Protein AF-A0A1H1P7T2-F1 (afdb_monomer)

Nearest PDB structures (foldseek):
  1s7i-assembly1_A-2  TM=7.988E-01  e=2.625E-06  Pseudomonas aeruginosa
  3j92-assembly1_I  TM=4.026E-01  e=1.783E-01  Oryctolagus cuniculus
  8a3d-assembly1_p  TM=3.909E-01  e=2.401E-01  Homo sapiens
  8g6j-assembly1_LI  TM=3.979E-01  e=1.893E-01  Homo sapiens
  5obm-assembly2_m0  TM=4.095E-01  e=2.871E-01  Saccharomyces cerevisiae S288C

Solvent-accessible surface area (backbone atoms only — not comparable to full-atom values): 13590 Å² total; per-residue (Å²): 114,41,42,27,43,31,32,32,51,53,81,72,52,95,71,58,77,88,49,46,66,59,33,52,52,37,34,48,52,48,51,49,52,31,48,76,72,69,26,56,74,48,72,51,70,56,68,79,89,56,80,49,67,38,72,46,97,88,64,53,75,40,85,39,69,64,96,81,64,86,76,48,72,32,31,42,35,34,36,47,32,81,40,70,68,55,42,48,50,53,32,50,51,47,20,63,23,57,70,32,74,54,50,70,40,77,47,76,76,67,83,78,66,45,50,50,30,44,32,32,30,50,56,85,52,58,68,76,91,50,80,69,51,51,55,53,37,48,52,41,36,51,49,47,51,49,53,31,48,76,69,68,26,55,74,51,71,50,74,54,89,79,79,40,101,56,98,61,77,39,92,85,41,59,28,70,49,98,88,66,53,76,44,84,37,73,61,98,82,64,92,69,60,65,29,28,40,37,34,33,41,23,79,41,72,67,57,43,48,54,55,39,50,52,44,21,65,28,51,40,24,74,62,49,78,42,74,62,82,89,62,91,84,81,116

Foldseek 3Di:
DFKKKKFFFDPQDDDPPVCVVQLVVLLVVLQVVLVVVVFFDDKDFDDPVDWDWDQDPVRDIHTHDDPPDPTHIGMITMTHDPDDVVQVVSSVSNCVSNVGHIDMDTDDDDLPWFFKKKKFDFPPQFDDDDPVVVVQLVVLLVVLQVVLVVVVFFDDWDFDDQDDPDPDGPQPAWDADPVGDIDGHHDPPDPTHIRIITMTGHSDVVRVVVSSVSNCVSRVGHIDMDTDDDDPPPD

Organism: NCBI:txid117157

pLDDT: mean 81.13, std 12.01, range [39.44, 95.75]

Radius of gyration: 27.87 Å; Cα contacts (8 Å, |Δi|>4): 339; chains: 1; bounding box: 62×41×78 Å

InterPro domains:
  IPR011008 Dimeric alp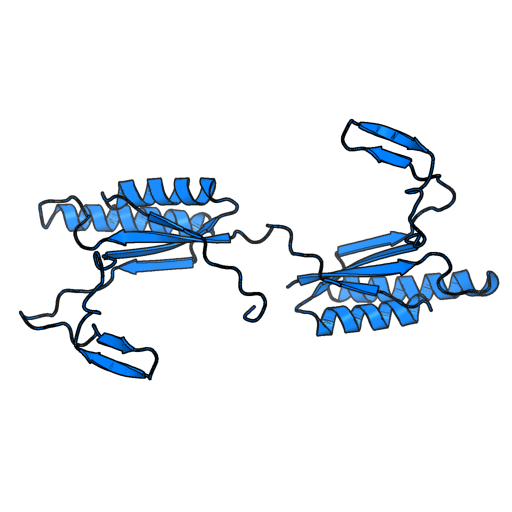ha-beta barrel [SSF54909] (4-107)
  IPR011008 Dimeric alpha-beta barrel [SSF54909] (118-229)

Secondary structure (DSSP, 8-state):
-EEEEEEEETTSS---GGGHHHHHHHHHHHHHHHHHTT-EEEEEE--TTSPPEEE-TT--EEESS-TT----EEEEEEEEESSHHHHHHHHHHHHHHTTS--EEEEPPPPS-SPEEEEEEEETT-----SHHHHHHHHHHHHHHHHHHHHTT-EEEEEEPP---SSSS--TT-EEE-TT--EEESS-TT-SS-EEEEEEEEESSHHHHHHHHHHHHHHHTS--EEEEPPP-TT--

Mean predicted aligned error: 15.37 Å

Structure (mmCIF, N/CA/C/O backbone):
data_AF-A0A1H1P7T2-F1
#
_entry.id   AF-A0A1H1P7T2-F1
#
loop_
_atom_site.group_PDB
_atom_site.id
_atom_site.type_symbol
_atom_site.label_atom_id
_atom_site.label_alt_id
_atom_site.label_comp_id
_atom_site.label_asym_id
_atom_site.label_entity_id
_atom_site.label_seq_id
_atom_site.pdbx_PDB_ins_code
_atom_site.Cartn_x
_atom_site.Cartn_y
_atom_site.Cartn_z
_atom_site.occupancy
_atom_site.B_iso_or_equiv
_atom_site.auth_seq_id
_atom_site.auth_comp_id
_atom_site.auth_asym_id
_atom_site.auth_atom_id
_atom_site.pdbx_PDB_model_num
ATOM 1 N N . MET A 1 1 ? 0.773 -8.164 -4.930 1.00 69.19 1 MET A N 1
ATOM 2 C CA . MET A 1 1 ? 1.363 -7.996 -6.284 1.00 69.19 1 MET A CA 1
ATOM 3 C C . MET A 1 1 ? 2.382 -6.866 -6.236 1.00 69.19 1 MET A C 1
ATOM 5 O O . MET A 1 1 ? 2.069 -5.799 -5.721 1.00 69.19 1 MET A O 1
ATOM 9 N N . ALA A 1 2 ? 3.589 -7.081 -6.748 1.00 76.62 2 ALA A N 1
ATOM 10 C CA . ALA A 1 2 ? 4.683 -6.115 -6.742 1.00 76.62 2 ALA A CA 1
ATOM 11 C C . ALA A 1 2 ? 5.179 -5.840 -8.168 1.00 76.62 2 ALA A C 1
ATOM 13 O O . ALA A 1 2 ? 5.195 -6.733 -9.018 1.00 76.62 2 ALA A O 1
ATOM 14 N N . ARG A 1 3 ? 5.599 -4.595 -8.420 1.00 83.50 3 ARG A N 1
ATOM 15 C CA . ARG A 1 3 ? 6.162 -4.185 -9.710 1.00 83.50 3 ARG A CA 1
ATOM 16 C C . ARG A 1 3 ? 7.672 -4.385 -9.713 1.00 83.50 3 ARG A C 1
ATOM 18 O O . ARG A 1 3 ? 8.362 -3.973 -8.781 1.00 83.50 3 ARG A O 1
ATOM 25 N N . TYR A 1 4 ? 8.192 -4.971 -10.781 1.00 86.38 4 TYR A N 1
ATOM 26 C CA . TYR A 1 4 ? 9.622 -5.179 -10.983 1.00 86.38 4 TYR A CA 1
ATOM 27 C C . TYR A 1 4 ? 10.080 -4.458 -12.243 1.00 86.38 4 TYR A C 1
ATOM 29 O O . TYR A 1 4 ? 9.489 -4.631 -13.304 1.00 86.38 4 TYR A O 1
ATOM 37 N N . LEU A 1 5 ? 11.145 -3.668 -12.110 1.00 91.12 5 LEU A N 1
ATOM 38 C CA . LEU A 1 5 ? 11.911 -3.115 -13.217 1.00 91.12 5 LEU A CA 1
ATOM 39 C C . LEU A 1 5 ? 12.958 -4.142 -13.643 1.00 91.12 5 LEU A C 1
ATOM 41 O O . LEU A 1 5 ? 13.814 -4.539 -12.850 1.00 91.12 5 LEU A O 1
ATOM 45 N N . ILE A 1 6 ? 12.888 -4.544 -14.901 1.00 92.81 6 ILE A N 1
ATOM 46 C CA . ILE A 1 6 ? 13.811 -5.450 -15.569 1.00 92.81 6 ILE A CA 1
ATOM 47 C C . ILE A 1 6 ? 14.515 -4.614 -16.634 1.00 92.81 6 ILE A C 1
ATOM 49 O O . ILE A 1 6 ? 13.868 -4.096 -17.539 1.00 92.81 6 ILE A O 1
ATOM 53 N N . SER A 1 7 ? 15.817 -4.403 -16.490 1.00 91.25 7 SER A N 1
ATOM 54 C CA . SER A 1 7 ? 16.571 -3.468 -17.333 1.00 91.25 7 SER A CA 1
ATOM 55 C C . SER A 1 7 ? 17.909 -4.047 -17.761 1.00 91.25 7 SER A C 1
ATOM 57 O O . SER A 1 7 ? 18.539 -4.749 -16.968 1.00 91.25 7 SER A O 1
ATOM 59 N N . TYR A 1 8 ? 18.402 -3.655 -18.931 1.00 87.69 8 TYR A N 1
ATOM 60 C CA . TYR A 1 8 ? 19.761 -3.960 -19.380 1.00 87.69 8 TYR A CA 1
ATOM 61 C C . TYR A 1 8 ? 20.553 -2.684 -19.676 1.00 87.69 8 TYR A C 1
ATOM 63 O O . TYR A 1 8 ? 19.991 -1.617 -19.943 1.00 87.69 8 TYR A O 1
ATOM 71 N N . GLU A 1 9 ? 21.875 -2.800 -19.604 1.00 84.62 9 GLU A N 1
ATOM 72 C CA . GLU A 1 9 ? 22.791 -1.736 -20.006 1.00 84.62 9 GLU A CA 1
ATOM 73 C C . GLU A 1 9 ? 23.023 -1.774 -21.516 1.00 84.62 9 GLU A C 1
ATOM 75 O O . GLU A 1 9 ? 23.168 -2.842 -22.113 1.00 84.62 9 GLU A O 1
ATOM 80 N N . SER A 1 10 ? 23.077 -0.598 -22.130 1.00 77.88 10 SER A N 1
ATOM 81 C CA . SER A 1 10 ? 23.481 -0.441 -23.523 1.00 77.88 10 SER A CA 1
ATOM 82 C C . SER A 1 10 ? 24.899 -0.990 -23.708 1.00 77.88 10 SER A C 1
ATOM 84 O O . SER A 1 10 ? 25.791 -0.687 -22.915 1.00 77.88 10 SER A O 1
ATOM 86 N N . GLY A 1 11 ? 25.100 -1.840 -24.717 1.00 76.06 11 GLY A N 1
ATOM 87 C CA . GLY A 1 11 ? 26.385 -2.509 -24.957 1.00 76.06 11 GLY A CA 1
ATOM 88 C C . GLY A 1 11 ? 26.727 -3.641 -23.978 1.00 76.06 11 GLY A C 1
ATOM 89 O O . GLY A 1 11 ? 27.859 -4.113 -23.971 1.00 76.06 11 GLY A O 1
ATOM 90 N N . ALA A 1 12 ? 25.779 -4.115 -23.158 1.00 73.75 12 ALA A N 1
ATOM 91 C CA . ALA A 1 12 ? 26.010 -5.261 -22.269 1.00 73.75 12 ALA A CA 1
ATOM 92 C C . ALA A 1 12 ? 26.284 -6.580 -23.017 1.00 73.75 12 ALA A C 1
ATOM 94 O O . ALA A 1 12 ? 26.745 -7.553 -22.415 1.00 73.75 12 ALA A O 1
ATOM 95 N N . THR A 1 13 ? 25.957 -6.662 -24.307 1.00 76.06 13 THR A N 1
ATOM 96 C CA . THR A 1 13 ? 26.231 -7.819 -25.164 1.00 76.06 13 THR A CA 1
ATOM 97 C C . THR A 1 13 ? 26.432 -7.353 -26.604 1.00 76.06 13 THR A C 1
ATOM 99 O O . THR A 1 13 ? 25.653 -6.543 -27.100 1.00 76.06 13 THR A O 1
ATOM 102 N N . ASP A 1 14 ? 27.457 -7.884 -27.273 1.00 82.00 14 ASP A N 1
ATOM 103 C CA . ASP A 1 14 ? 27.714 -7.643 -28.695 1.00 82.00 14 ASP A CA 1
ATOM 104 C C . ASP A 1 14 ? 26.870 -8.609 -29.537 1.00 82.00 14 ASP A C 1
ATOM 106 O O . ASP A 1 14 ? 27.228 -9.775 -29.719 1.00 82.00 14 ASP A O 1
ATOM 110 N N . ILE A 1 15 ? 25.720 -8.135 -30.019 1.00 83.81 15 ILE A N 1
ATOM 111 C CA . ILE A 1 15 ? 24.839 -8.892 -30.918 1.00 83.81 15 ILE A CA 1
ATOM 112 C C . ILE A 1 15 ? 25.166 -8.495 -32.367 1.00 83.81 15 ILE A C 1
ATOM 114 O O . ILE A 1 15 ? 25.120 -7.303 -32.678 1.00 83.81 15 ILE A O 1
ATOM 118 N N . PRO A 1 16 ? 25.488 -9.450 -33.262 1.00 89.81 16 PRO A N 1
ATOM 119 C CA . PRO A 1 16 ? 25.677 -9.162 -34.682 1.00 89.81 16 PRO A CA 1
ATOM 120 C C . PRO A 1 16 ? 24.443 -8.490 -35.296 1.00 89.81 16 PRO A C 1
ATOM 122 O O . PRO A 1 16 ? 23.315 -8.883 -35.011 1.00 89.81 16 PRO A O 1
ATOM 125 N N . GLU A 1 17 ? 24.641 -7.511 -36.183 1.00 85.38 17 GLU A N 1
ATOM 126 C CA . GLU A 1 17 ? 23.533 -6.764 -36.806 1.00 85.38 17 GLU A CA 1
ATOM 127 C C . GLU A 1 17 ? 22.554 -7.684 -37.560 1.00 85.38 17 GLU A C 1
ATOM 129 O O . GLU A 1 17 ? 21.342 -7.484 -37.523 1.00 85.38 17 GLU A O 1
ATOM 134 N N . GLU A 1 18 ? 23.077 -8.748 -38.175 1.00 92.00 18 GLU A N 1
ATOM 135 C CA . GLU A 1 18 ? 22.295 -9.781 -38.864 1.00 92.00 18 GLU A CA 1
ATOM 136 C C . GLU A 1 18 ? 21.360 -10.577 -37.938 1.00 92.00 18 GLU A C 1
ATOM 138 O O . GLU A 1 18 ? 20.318 -11.048 -38.391 1.00 92.00 18 GLU A O 1
ATOM 143 N N . ASP A 1 19 ? 21.688 -10.673 -36.645 1.00 89.62 19 ASP A N 1
ATOM 144 C CA . ASP A 1 19 ? 20.894 -11.380 -35.635 1.00 89.62 19 ASP A CA 1
ATOM 145 C C . ASP A 1 19 ? 19.819 -10.486 -34.991 1.00 89.62 19 ASP A C 1
ATOM 147 O O . ASP A 1 19 ? 18.889 -11.000 -34.358 1.00 89.62 19 ASP A O 1
ATOM 151 N N . LEU A 1 20 ? 19.912 -9.156 -35.134 1.00 85.38 20 LEU A N 1
ATOM 152 C CA . LEU A 1 20 ? 18.989 -8.208 -34.494 1.00 85.38 20 LEU A CA 1
ATOM 153 C C . LEU A 1 20 ? 17.510 -8.457 -34.843 1.00 85.38 20 LEU A C 1
ATOM 155 O O . LEU A 1 20 ? 16.691 -8.408 -33.921 1.00 85.38 20 LEU A O 1
ATOM 159 N N . PRO A 1 21 ? 17.119 -8.775 -36.098 1.00 90.81 21 PRO A N 1
ATOM 160 C CA . PRO A 1 21 ? 15.722 -9.073 -36.418 1.00 90.81 21 PRO A CA 1
ATOM 161 C C . PRO A 1 21 ? 15.171 -10.287 -35.657 1.00 90.81 21 PRO A C 1
ATOM 163 O O . PRO A 1 21 ? 14.027 -10.268 -35.194 1.00 90.81 21 PRO A O 1
ATOM 166 N N . ASP A 1 22 ? 15.985 -11.330 -35.489 1.00 91.81 22 ASP A N 1
ATOM 167 C CA . ASP A 1 22 ? 15.587 -12.542 -34.771 1.00 91.81 22 ASP A CA 1
ATOM 168 C C . ASP A 1 22 ? 15.510 -12.303 -33.260 1.00 91.81 22 ASP A C 1
ATOM 170 O O . ASP A 1 22 ? 14.588 -12.792 -32.602 1.00 91.81 22 ASP A O 1
ATOM 174 N N . VAL A 1 23 ? 16.434 -11.510 -32.709 1.00 88.56 23 VAL A N 1
ATOM 175 C CA . VAL A 1 23 ? 16.392 -11.075 -31.304 1.00 88.56 23 VAL A CA 1
ATOM 176 C C . VAL A 1 23 ? 15.155 -10.222 -31.037 1.00 88.56 23 VAL A C 1
ATOM 178 O O . VAL A 1 23 ? 14.435 -10.486 -30.076 1.00 88.56 23 VAL A O 1
ATOM 181 N N . ALA A 1 24 ? 14.844 -9.262 -31.910 1.00 86.38 24 ALA A N 1
ATOM 182 C CA . ALA A 1 24 ? 13.652 -8.426 -31.786 1.00 86.38 24 ALA A CA 1
ATOM 183 C C . ALA A 1 24 ? 12.366 -9.268 -31.804 1.00 86.38 24 ALA A C 1
ATOM 185 O O . ALA A 1 24 ? 11.474 -9.078 -30.975 1.00 86.38 24 ALA A O 1
ATOM 186 N N . LYS A 1 25 ? 12.288 -10.258 -32.701 1.00 91.38 25 LYS A N 1
ATOM 187 C CA . LYS A 1 25 ? 11.154 -11.188 -32.769 1.00 91.38 25 LYS A CA 1
ATOM 188 C C . LYS A 1 25 ? 11.023 -12.040 -31.502 1.00 91.38 25 LYS A C 1
ATOM 190 O O . LYS A 1 25 ? 9.909 -12.242 -31.021 1.00 91.38 25 LYS A O 1
ATOM 195 N N . ALA A 1 26 ? 12.134 -12.538 -30.960 1.00 90.38 26 ALA A N 1
ATOM 196 C CA . ALA A 1 26 ? 12.137 -13.318 -29.724 1.00 90.38 26 ALA A CA 1
ATOM 197 C C . ALA A 1 26 ? 11.744 -12.467 -28.504 1.00 90.38 26 ALA A C 1
ATOM 199 O O . ALA A 1 26 ? 10.940 -12.904 -27.681 1.00 90.38 26 ALA A O 1
ATOM 200 N N . ALA A 1 27 ? 12.253 -11.237 -28.409 1.00 88.31 27 ALA A N 1
ATOM 201 C CA . ALA A 1 27 ? 11.884 -10.291 -27.361 1.00 88.31 27 ALA A CA 1
ATOM 202 C C . ALA A 1 27 ? 10.389 -9.928 -27.416 1.00 88.31 27 ALA A C 1
ATOM 204 O O . ALA A 1 27 ? 9.728 -9.887 -26.376 1.00 88.31 27 ALA A O 1
ATOM 205 N N . GLU A 1 28 ? 9.830 -9.729 -28.615 1.00 90.19 28 GLU A N 1
ATOM 206 C CA . GLU A 1 28 ? 8.395 -9.478 -28.784 1.00 90.19 28 GLU A CA 1
ATOM 207 C C . GLU A 1 28 ? 7.542 -10.688 -28.395 1.00 90.19 28 GLU A C 1
ATOM 209 O O . GLU A 1 28 ? 6.507 -10.519 -27.756 1.00 90.19 28 GLU A O 1
ATOM 214 N N . ALA A 1 29 ? 7.983 -11.912 -28.698 1.00 93.00 29 ALA A N 1
ATOM 215 C CA . ALA A 1 29 ? 7.275 -13.115 -28.265 1.00 93.00 29 ALA A CA 1
ATOM 216 C C . ALA A 1 29 ? 7.165 -13.184 -26.730 1.00 93.00 29 ALA A C 1
ATOM 218 O O . ALA A 1 29 ? 6.070 -13.365 -26.201 1.00 93.00 29 ALA A O 1
ATOM 219 N N . VAL A 1 30 ? 8.264 -12.930 -26.008 1.00 92.75 30 VAL A N 1
ATOM 220 C CA . VAL A 1 30 ? 8.256 -12.886 -24.532 1.00 92.75 30 VAL A CA 1
ATOM 221 C C . VAL A 1 30 ? 7.377 -11.743 -24.010 1.00 92.75 30 VAL A C 1
ATOM 223 O O . VAL A 1 30 ? 6.690 -11.888 -22.997 1.00 92.75 30 VAL A O 1
ATOM 226 N N . ARG A 1 31 ? 7.358 -10.598 -24.702 1.00 87.94 31 ARG A N 1
ATOM 227 C CA . ARG A 1 31 ? 6.474 -9.477 -24.363 1.00 87.94 31 ARG A CA 1
ATOM 228 C C . ARG A 1 31 ? 5.004 -9.856 -24.525 1.00 87.94 31 ARG A C 1
ATOM 230 O O . ARG A 1 31 ? 4.198 -9.510 -23.661 1.00 87.94 31 ARG A O 1
ATOM 237 N N . GLN A 1 32 ? 4.659 -10.567 -25.594 1.00 92.38 32 GLN A N 1
ATOM 238 C CA . GLN A 1 32 ? 3.303 -11.051 -25.818 1.00 92.38 32 GLN A CA 1
ATOM 239 C C . GLN A 1 32 ? 2.904 -12.081 -24.757 1.00 92.38 32 GLN A C 1
ATOM 241 O O . GLN A 1 32 ? 1.832 -11.946 -24.179 1.00 92.38 32 GLN A O 1
ATOM 246 N N . GLU A 1 33 ? 3.792 -13.010 -24.389 1.00 95.38 33 GLU A N 1
ATOM 247 C CA . GLU A 1 33 ? 3.557 -13.929 -23.265 1.00 95.38 33 GLU A CA 1
ATOM 248 C C . GLU A 1 33 ? 3.267 -13.178 -21.957 1.00 95.38 33 GLU A C 1
ATOM 250 O O . GLU A 1 33 ? 2.366 -13.554 -21.209 1.00 95.38 33 GLU A O 1
ATOM 255 N N . ALA A 1 34 ? 4.002 -12.095 -21.676 1.00 90.19 34 ALA A N 1
ATOM 256 C CA . ALA A 1 34 ? 3.771 -11.267 -20.492 1.00 90.19 34 ALA A CA 1
ATOM 257 C C . ALA A 1 34 ? 2.407 -10.556 -20.527 1.00 90.19 34 ALA A C 1
ATOM 259 O O . ALA A 1 34 ? 1.768 -10.391 -19.484 1.00 90.19 34 ALA A O 1
ATOM 260 N N . ARG A 1 35 ? 1.946 -10.133 -21.712 1.00 90.06 35 ARG A N 1
ATOM 261 C CA . ARG A 1 35 ? 0.605 -9.552 -21.901 1.00 90.06 35 ARG A CA 1
ATOM 262 C C . ARG A 1 35 ? -0.481 -10.600 -21.708 1.00 90.06 35 ARG A C 1
ATOM 264 O O . ARG A 1 35 ? -1.430 -10.344 -20.975 1.00 90.06 35 ARG A O 1
ATOM 271 N N . ASP A 1 36 ? -0.313 -11.770 -22.311 1.00 95.25 36 ASP A N 1
ATOM 272 C CA . ASP A 1 36 ? -1.270 -12.874 -22.231 1.00 95.25 36 ASP A CA 1
ATOM 273 C C . ASP A 1 36 ? -1.394 -13.404 -20.794 1.00 95.25 36 ASP A C 1
ATOM 275 O O . ASP A 1 36 ? -2.485 -13.747 -20.343 1.00 95.25 36 ASP A O 1
ATOM 279 N N . ALA A 1 37 ? -0.292 -13.397 -20.039 1.00 91.56 37 ALA A N 1
ATOM 280 C CA . ALA A 1 37 ? -0.270 -13.716 -18.613 1.00 91.56 37 ALA A CA 1
ATOM 281 C C . ALA A 1 37 ? -0.827 -12.593 -17.712 1.00 91.56 37 ALA A C 1
ATOM 283 O O . ALA A 1 37 ? -0.934 -12.786 -16.501 1.00 91.56 37 ALA A O 1
ATOM 284 N N . GLY A 1 38 ? -1.154 -11.420 -18.266 1.00 92.19 38 GLY A N 1
ATOM 285 C CA . GLY A 1 38 ? -1.685 -10.276 -17.521 1.00 92.19 38 GLY A CA 1
ATOM 286 C C . GLY A 1 38 ? -0.671 -9.568 -16.617 1.00 92.19 38 GLY A C 1
ATOM 287 O O . GLY A 1 38 ? -1.071 -8.790 -15.757 1.00 92.19 38 GLY A O 1
ATOM 288 N N . VAL A 1 39 ? 0.631 -9.822 -16.790 1.00 92.19 39 VAL A N 1
ATOM 289 C CA . VAL A 1 39 ? 1.693 -9.259 -15.933 1.00 92.19 39 VAL A CA 1
ATOM 290 C C . VAL A 1 39 ? 2.398 -8.056 -16.561 1.00 92.19 39 VAL A C 1
ATOM 292 O O . VAL A 1 39 ? 3.164 -7.369 -15.889 1.00 92.19 39 VAL A O 1
ATOM 295 N N . PHE A 1 40 ? 2.197 -7.807 -17.857 1.00 89.88 40 PHE A N 1
ATOM 296 C CA . PHE A 1 40 ? 2.856 -6.722 -18.581 1.00 89.88 40 PHE A CA 1
ATOM 297 C C . PHE A 1 40 ? 2.327 -5.344 -18.159 1.00 89.88 40 PHE A C 1
ATOM 299 O O . PHE A 1 40 ? 1.137 -5.068 -18.297 1.00 89.88 40 PHE A O 1
ATOM 306 N N . VAL A 1 41 ? 3.227 -4.448 -17.739 1.00 84.62 41 VAL A N 1
ATOM 307 C CA . VAL A 1 41 ? 2.900 -3.040 -17.449 1.00 84.62 41 VAL A CA 1
ATOM 308 C C . VAL A 1 41 ? 3.426 -2.127 -18.554 1.00 84.62 41 VAL A C 1
ATOM 310 O O . VAL A 1 41 ? 2.673 -1.357 -19.146 1.00 84.62 41 VAL A O 1
ATOM 313 N N . PHE A 1 42 ? 4.728 -2.200 -18.834 1.00 87.31 42 PHE A N 1
ATOM 314 C CA . PHE A 1 42 ? 5.402 -1.315 -19.784 1.00 87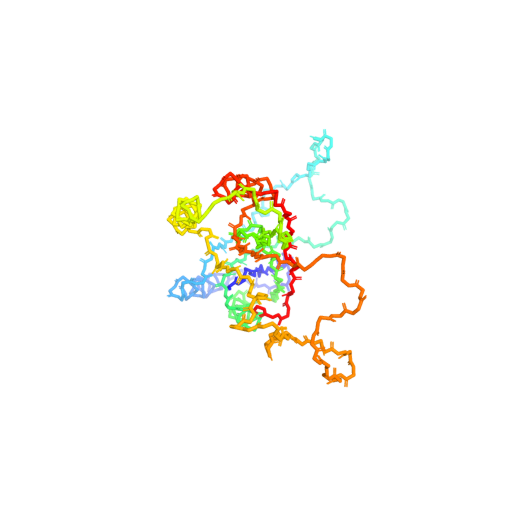.31 42 PHE A CA 1
ATOM 315 C C . PHE A 1 42 ? 6.680 -1.962 -20.320 1.00 87.31 42 PHE A C 1
ATOM 317 O O . PHE A 1 42 ? 7.338 -2.708 -19.604 1.00 87.31 42 PHE A O 1
ATOM 324 N N . ALA A 1 43 ? 7.071 -1.635 -21.550 1.00 85.88 43 ALA A N 1
ATOM 325 C CA . ALA A 1 43 ? 8.415 -1.893 -22.054 1.00 85.88 43 ALA A CA 1
ATOM 326 C C . ALA A 1 43 ? 8.805 -0.824 -23.074 1.00 85.88 43 ALA A C 1
ATOM 328 O O . ALA A 1 43 ? 7.957 -0.372 -23.845 1.00 85.88 43 ALA A O 1
ATOM 329 N N . GLY A 1 44 ? 10.081 -0.452 -23.083 1.00 83.50 44 GLY A N 1
ATOM 330 C CA . GLY A 1 44 ? 10.627 0.522 -24.018 1.00 83.50 44 GLY A CA 1
ATOM 331 C C . GLY A 1 44 ? 12.147 0.458 -24.088 1.00 83.50 44 GLY A C 1
ATOM 332 O O . GLY A 1 44 ? 12.821 0.232 -23.080 1.00 83.50 44 GLY A O 1
ATOM 333 N N . GLU A 1 45 ? 12.663 0.663 -25.292 1.00 82.06 45 GLU A N 1
ATOM 334 C CA . GLU A 1 45 ? 14.085 0.853 -25.572 1.00 82.06 45 GLU A CA 1
ATOM 335 C C . GLU A 1 45 ? 14.401 2.349 -25.536 1.00 82.06 45 GLU A C 1
ATOM 337 O O . GLU A 1 45 ? 13.537 3.181 -25.833 1.00 82.06 45 GLU A O 1
ATOM 342 N N . LEU A 1 46 ? 15.618 2.697 -25.122 1.00 80.88 46 LEU A N 1
ATOM 343 C CA . LEU A 1 46 ? 16.067 4.082 -25.145 1.00 80.88 46 LEU A CA 1
ATOM 344 C C . LEU A 1 46 ? 16.673 4.380 -26.515 1.00 80.88 46 LEU A C 1
ATOM 346 O O . LEU A 1 46 ? 17.590 3.695 -26.962 1.00 80.88 46 LEU A O 1
ATOM 350 N N . ASP A 1 47 ? 16.169 5.428 -27.162 1.00 80.88 47 ASP A N 1
ATOM 351 C CA . ASP A 1 47 ? 16.729 5.928 -28.412 1.00 80.88 47 ASP A CA 1
ATOM 352 C C . ASP A 1 47 ? 18.060 6.639 -28.127 1.00 80.88 47 ASP A C 1
ATOM 354 O O . ASP A 1 47 ? 18.096 7.753 -27.599 1.00 80.88 47 ASP A O 1
ATOM 358 N N . HIS A 1 48 ? 19.161 5.959 -28.444 1.00 77.25 48 HIS A N 1
ATOM 359 C CA . HIS A 1 48 ? 20.510 6.476 -28.247 1.00 77.25 48 HIS A CA 1
ATOM 360 C C . HIS A 1 48 ? 20.954 7.467 -29.335 1.00 77.25 48 HIS A C 1
ATOM 362 O O . HIS A 1 48 ? 21.982 8.124 -29.149 1.00 77.25 48 HIS A O 1
ATOM 368 N N . ASP A 1 49 ? 20.186 7.633 -30.419 1.00 81.25 49 ASP A N 1
ATOM 369 C CA . ASP A 1 49 ? 20.434 8.674 -31.423 1.00 81.25 49 ASP A CA 1
ATOM 370 C C . ASP A 1 49 ? 19.973 10.053 -30.919 1.00 81.25 49 ASP A C 1
ATOM 372 O O . ASP A 1 49 ? 20.460 11.099 -31.368 1.00 81.25 49 ASP A O 1
ATOM 376 N N . VAL A 1 50 ? 19.079 10.075 -29.924 1.00 78.19 50 VAL A N 1
ATOM 377 C CA . VAL A 1 50 ? 18.652 11.290 -29.229 1.00 78.19 50 VAL A CA 1
ATOM 378 C C . VAL A 1 50 ? 19.569 11.559 -28.037 1.00 78.19 50 VAL A C 1
ATOM 380 O O . VAL A 1 50 ? 19.625 10.804 -27.067 1.00 78.19 50 VAL A O 1
ATOM 383 N N . LYS A 1 51 ? 20.284 12.691 -28.073 1.00 77.25 51 LYS A N 1
ATOM 384 C CA . LYS A 1 51 ? 21.156 13.099 -26.962 1.00 77.25 51 LYS A CA 1
ATOM 385 C C . LYS A 1 51 ? 20.337 13.311 -25.677 1.00 77.25 51 LYS A C 1
ATOM 387 O O . LYS A 1 51 ? 19.386 14.094 -25.706 1.00 77.25 51 LYS A O 1
ATOM 392 N N . PRO A 1 52 ? 20.718 12.689 -24.544 1.00 78.81 52 PRO A N 1
ATOM 393 C CA . PRO A 1 52 ? 20.062 12.947 -23.270 1.00 78.81 52 PRO A CA 1
ATOM 394 C C . PRO A 1 52 ? 20.394 14.355 -22.767 1.00 78.81 52 PRO A C 1
ATOM 396 O O . PRO A 1 52 ? 21.438 14.918 -23.102 1.00 78.81 52 PRO A O 1
ATOM 399 N N . VAL A 1 53 ? 19.520 14.889 -21.917 1.00 82.69 53 VAL A N 1
ATOM 400 C CA . VAL A 1 53 ? 19.752 16.121 -21.158 1.00 82.69 53 VAL A CA 1
ATOM 401 C C . VAL A 1 53 ? 19.628 15.833 -19.667 1.00 82.69 53 VAL A C 1
ATOM 403 O O . VAL A 1 53 ? 18.812 15.010 -19.246 1.00 82.69 53 VAL A O 1
ATOM 406 N N . VAL A 1 54 ? 20.415 16.531 -18.856 1.00 80.44 54 VAL A N 1
ATOM 407 C CA . VAL A 1 54 ? 20.309 16.523 -17.395 1.00 80.44 54 VAL A CA 1
ATOM 408 C C . VAL A 1 54 ? 19.631 17.810 -16.953 1.00 80.44 54 VAL A C 1
ATOM 410 O O . VAL A 1 54 ? 20.082 18.898 -17.299 1.00 80.44 54 VAL A O 1
ATOM 413 N N . VAL A 1 55 ? 18.565 17.687 -16.164 1.00 78.81 55 VAL A N 1
ATOM 414 C CA . VAL A 1 55 ? 17.889 18.822 -15.525 1.00 78.81 55 VAL A CA 1
ATOM 415 C C . VAL A 1 55 ? 18.268 18.838 -14.045 1.00 78.81 55 VAL A C 1
ATOM 417 O O . VAL A 1 55 ? 17.984 17.883 -13.321 1.00 78.81 55 VAL A O 1
ATOM 420 N N . ALA A 1 56 ? 18.943 19.895 -13.601 1.00 81.38 56 ALA A N 1
ATOM 421 C CA . ALA A 1 56 ? 19.357 20.084 -12.214 1.00 81.38 56 ALA A CA 1
ATOM 422 C C . ALA A 1 56 ? 18.197 20.570 -11.321 1.00 81.38 56 ALA A C 1
ATOM 424 O O . ALA A 1 56 ? 17.135 20.961 -11.805 1.00 81.38 56 ALA A O 1
ATOM 425 N N . ILE A 1 57 ? 18.397 20.555 -9.995 1.00 79.00 57 ILE A N 1
ATOM 426 C CA . ILE A 1 57 ? 17.365 20.920 -8.999 1.00 79.00 57 ILE A CA 1
ATOM 427 C C . ILE A 1 57 ? 16.908 22.381 -9.143 1.00 79.00 57 ILE A C 1
ATOM 429 O O . ILE A 1 57 ? 15.758 22.706 -8.860 1.00 79.00 57 ILE A O 1
ATOM 433 N N . ASP A 1 58 ? 17.795 23.260 -9.595 1.00 85.31 58 ASP A N 1
ATOM 434 C CA . ASP A 1 58 ? 17.505 24.668 -9.880 1.00 85.31 58 ASP A CA 1
ATOM 435 C C . ASP A 1 58 ? 16.874 24.892 -11.268 1.00 85.31 58 ASP A C 1
ATOM 437 O O . ASP A 1 58 ? 16.598 26.029 -11.649 1.00 85.31 58 ASP A O 1
ATOM 441 N N . GLY A 1 59 ? 16.625 23.815 -12.018 1.00 85.88 59 GLY A N 1
ATOM 442 C CA . GLY A 1 59 ? 16.051 23.846 -13.358 1.00 85.88 59 GLY A CA 1
ATOM 443 C C . GLY A 1 59 ? 17.068 24.060 -14.480 1.00 85.88 59 GLY A C 1
ATOM 444 O O . GLY A 1 59 ? 16.659 24.158 -15.637 1.00 85.88 59 GLY A O 1
ATOM 445 N N . MET A 1 60 ? 18.374 24.120 -14.191 1.00 87.12 60 MET A N 1
ATOM 446 C CA . MET A 1 60 ? 19.394 24.218 -15.236 1.00 87.12 60 MET A CA 1
ATOM 447 C C . MET A 1 60 ? 19.415 22.948 -16.098 1.00 87.12 60 MET A C 1
ATOM 449 O O . MET A 1 60 ? 19.515 21.838 -15.580 1.00 87.12 60 MET A O 1
ATOM 453 N N . VAL A 1 61 ? 19.360 23.115 -17.421 1.00 87.44 61 VAL A N 1
ATOM 454 C CA . VAL A 1 61 ? 19.443 22.015 -18.393 1.00 87.44 61 VAL A CA 1
ATOM 455 C C . VAL A 1 61 ? 20.860 21.940 -18.951 1.00 87.44 61 VAL A C 1
ATOM 457 O O . VAL A 1 61 ? 21.391 22.939 -19.431 1.00 87.44 61 VAL A O 1
ATOM 460 N N . THR A 1 62 ? 21.470 20.761 -18.884 1.00 82.62 62 THR A N 1
ATOM 461 C CA . THR A 1 62 ? 22.802 20.481 -19.429 1.00 82.62 62 THR A CA 1
ATOM 462 C C . THR A 1 62 ? 22.712 19.378 -20.472 1.00 82.62 62 THR A C 1
ATOM 464 O O . THR A 1 62 ? 22.060 18.362 -20.238 1.00 82.62 62 THR A O 1
ATOM 467 N N . ASP A 1 63 ? 23.372 19.569 -21.612 1.00 81.00 63 ASP A N 1
ATOM 468 C CA . ASP A 1 63 ? 23.458 18.546 -22.652 1.00 81.00 63 ASP A CA 1
ATOM 469 C C . ASP A 1 63 ? 24.354 17.382 -22.216 1.00 81.00 63 ASP A C 1
ATOM 471 O O . ASP A 1 63 ? 25.441 17.580 -21.669 1.00 81.00 63 ASP A O 1
ATOM 475 N N . GLY A 1 64 ? 23.932 16.167 -22.555 1.00 66.88 64 GLY A N 1
ATOM 476 C CA . GLY A 1 64 ? 24.667 14.940 -22.278 1.00 66.88 64 GLY A CA 1
ATOM 477 C C . GLY A 1 64 ? 24.214 14.238 -20.994 1.00 66.88 64 GLY A C 1
ATOM 478 O O . GLY A 1 64 ? 23.426 14.780 -20.221 1.00 66.88 64 GLY A O 1
ATOM 479 N N . PRO A 1 65 ? 24.667 12.990 -20.780 1.00 68.56 65 PRO A N 1
ATOM 480 C CA . PRO A 1 65 ? 24.353 12.230 -19.576 1.00 68.56 65 PRO A CA 1
ATOM 481 C C . PRO A 1 65 ? 25.036 12.844 -18.349 1.00 68.56 65 PRO A C 1
ATOM 483 O O . PRO A 1 65 ? 25.888 13.728 -18.458 1.00 68.56 65 PRO A O 1
ATOM 486 N N . TYR A 1 66 ? 24.696 12.340 -17.162 1.00 62.69 66 TYR A N 1
ATOM 487 C CA . TYR A 1 66 ? 25.381 12.749 -15.939 1.00 62.69 66 TYR A CA 1
ATOM 488 C C . TYR A 1 66 ? 26.899 12.502 -16.090 1.00 62.69 66 TYR A C 1
ATOM 490 O O . TYR A 1 66 ? 27.277 11.391 -16.470 1.00 62.69 66 TYR A O 1
ATOM 498 N N . PRO A 1 67 ? 27.783 13.476 -15.788 1.00 59.84 67 PRO A N 1
ATOM 499 C CA . PRO A 1 67 ? 29.219 13.384 -16.097 1.00 59.84 67 PRO A CA 1
ATOM 500 C C . PRO A 1 67 ? 29.940 12.160 -15.508 1.00 59.84 67 PRO A C 1
ATOM 502 O O . PRO A 1 67 ? 31.009 11.777 -15.976 1.00 59.84 67 PRO A O 1
ATOM 505 N N . GLU A 1 68 ? 29.361 11.550 -14.475 1.00 58.50 68 GLU A N 1
ATOM 506 C CA . GLU A 1 68 ? 29.937 10.441 -13.711 1.00 58.50 68 GLU A CA 1
ATOM 507 C C . GLU A 1 68 ? 29.282 9.078 -14.013 1.00 58.50 68 GLU A C 1
ATOM 509 O O . GLU A 1 68 ? 29.735 8.054 -13.495 1.00 58.50 68 GLU A O 1
ATOM 514 N N . SER A 1 69 ? 28.223 9.015 -14.835 1.00 58.22 69 SER A N 1
ATOM 515 C CA . SER A 1 69 ? 27.517 7.751 -15.081 1.00 58.22 69 SER A CA 1
ATOM 516 C C . SER A 1 69 ? 28.243 6.895 -16.119 1.00 58.22 69 SER A C 1
ATOM 518 O O . SER A 1 69 ? 28.294 7.243 -17.297 1.00 58.22 69 SER A O 1
ATOM 520 N N . LYS A 1 70 ? 28.766 5.743 -15.683 1.00 58.81 70 LYS A N 1
ATOM 521 C CA . LYS A 1 70 ? 29.314 4.700 -16.568 1.00 58.81 70 LYS A CA 1
ATOM 522 C C . LYS A 1 70 ? 28.247 3.772 -17.163 1.00 58.81 70 LYS A C 1
ATOM 524 O O . LYS A 1 70 ? 28.529 3.117 -18.156 1.00 58.81 70 LYS A O 1
ATOM 529 N N . GLU A 1 71 ? 27.057 3.703 -16.565 1.00 58.16 71 GLU A N 1
ATOM 530 C CA . GLU A 1 71 ? 25.967 2.821 -17.006 1.00 58.16 71 GLU A CA 1
ATOM 531 C C . GLU A 1 71 ? 24.944 3.622 -17.830 1.00 58.16 71 GLU A C 1
ATOM 533 O O . GLU A 1 71 ? 24.256 4.491 -17.290 1.00 58.16 71 GLU A O 1
ATOM 538 N N . LEU A 1 72 ? 24.827 3.328 -19.129 1.00 71.44 72 LEU A N 1
ATOM 539 C CA . LEU A 1 72 ? 23.723 3.802 -19.969 1.00 71.44 72 LEU A CA 1
ATOM 540 C C . LEU A 1 72 ? 22.648 2.714 -20.008 1.00 71.44 72 LEU A C 1
ATOM 542 O O . LEU A 1 72 ? 22.935 1.579 -20.377 1.00 71.44 72 LEU A O 1
ATOM 546 N N . LEU A 1 73 ? 21.412 3.038 -19.632 1.00 80.31 73 LEU A N 1
ATOM 547 C CA . LEU A 1 73 ? 20.284 2.116 -19.790 1.00 80.31 73 LEU A CA 1
ATOM 548 C C . LEU A 1 73 ? 19.986 1.935 -21.282 1.00 80.31 73 LEU A C 1
ATOM 550 O O . LEU A 1 73 ? 19.785 2.928 -21.973 1.00 80.31 73 LEU A O 1
ATOM 554 N N . GLY A 1 74 ? 19.953 0.689 -21.759 1.00 82.19 74 GLY A N 1
ATOM 555 C CA . GLY A 1 74 ? 19.581 0.369 -23.143 1.00 82.19 74 GLY A CA 1
ATOM 556 C C . GLY A 1 74 ? 18.078 0.151 -23.310 1.00 82.19 74 GLY A C 1
ATOM 557 O O . GLY A 1 74 ? 17.485 0.533 -24.313 1.00 82.19 74 GLY A O 1
ATOM 558 N N . GLY A 1 75 ? 17.434 -0.407 -22.286 1.00 84.88 75 GLY A N 1
ATOM 559 C CA . GLY A 1 75 ? 15.998 -0.634 -22.296 1.00 84.88 75 GLY A CA 1
ATOM 560 C C . GLY A 1 75 ? 15.467 -1.102 -20.953 1.00 84.88 75 GLY A C 1
ATOM 561 O O . GLY A 1 75 ? 16.213 -1.530 -20.063 1.00 84.88 75 GLY A O 1
ATOM 562 N N . VAL A 1 76 ? 14.151 -0.989 -20.806 1.00 91.25 76 VAL A N 1
ATOM 563 C CA . VAL A 1 76 ? 13.424 -1.338 -19.588 1.00 91.25 76 VAL A CA 1
ATOM 564 C C . VAL A 1 76 ? 12.151 -2.106 -19.915 1.00 91.25 76 VAL A C 1
ATOM 566 O O . VAL A 1 76 ? 11.466 -1.837 -20.898 1.00 91.25 76 VAL A O 1
ATOM 569 N N . THR A 1 77 ? 11.805 -3.048 -19.049 1.00 88.81 77 THR A N 1
ATOM 570 C CA . THR A 1 77 ? 10.504 -3.711 -18.984 1.00 88.81 77 THR A CA 1
ATOM 571 C C . THR A 1 77 ? 10.019 -3.672 -17.541 1.00 88.81 77 THR A C 1
ATOM 573 O O . THR A 1 77 ? 10.791 -3.890 -16.610 1.00 88.81 77 THR A O 1
ATOM 576 N N . ILE A 1 78 ? 8.740 -3.377 -17.342 1.00 90.88 78 ILE A N 1
ATOM 577 C CA . ILE A 1 78 ? 8.074 -3.387 -16.045 1.00 90.88 78 ILE A CA 1
ATOM 578 C C . ILE A 1 78 ? 6.991 -4.459 -16.082 1.00 90.88 78 ILE A C 1
ATOM 580 O O . ILE A 1 78 ? 6.127 -4.453 -16.964 1.00 90.88 78 ILE A O 1
ATOM 584 N N . VAL A 1 79 ? 7.040 -5.358 -15.100 1.00 88.69 79 VAL A N 1
ATOM 585 C CA . VAL A 1 79 ? 6.028 -6.397 -14.880 1.00 88.69 79 VAL A CA 1
ATOM 586 C C . VAL A 1 79 ? 5.439 -6.284 -13.479 1.00 88.69 79 VAL A C 1
ATOM 588 O O . VAL A 1 79 ? 6.127 -5.851 -12.553 1.00 88.69 79 VAL A O 1
ATOM 591 N N . GLU A 1 80 ? 4.183 -6.685 -13.313 1.00 88.50 80 GLU A N 1
ATOM 592 C CA . GLU A 1 80 ? 3.503 -6.781 -12.023 1.00 88.50 80 GLU A CA 1
ATOM 593 C C . GLU A 1 80 ? 3.193 -8.248 -11.708 1.00 88.50 80 GLU A C 1
ATOM 595 O O . GLU A 1 80 ? 2.489 -8.924 -12.452 1.00 88.50 80 GLU A O 1
ATOM 600 N N . VAL A 1 81 ? 3.774 -8.765 -10.624 1.00 86.44 81 VAL A N 1
ATOM 601 C CA . VAL A 1 81 ? 3.796 -10.203 -10.313 1.00 86.44 81 VAL A CA 1
ATOM 602 C C . VAL A 1 81 ? 3.658 -10.454 -8.806 1.00 86.44 81 VAL A C 1
ATOM 604 O O . VAL A 1 81 ? 3.868 -9.531 -8.017 1.00 86.44 81 VAL A O 1
ATOM 607 N N . PRO A 1 82 ? 3.326 -11.678 -8.351 1.00 81.50 82 PRO A N 1
ATOM 608 C CA . PRO A 1 82 ? 3.053 -11.940 -6.934 1.00 81.50 82 PRO A CA 1
ATOM 609 C C . PRO A 1 82 ? 4.230 -11.690 -5.983 1.00 81.50 82 PRO A C 1
ATOM 611 O O . PRO A 1 82 ? 3.997 -11.431 -4.810 1.00 81.50 82 PRO A O 1
ATOM 614 N N . GLY A 1 83 ? 5.476 -11.710 -6.467 1.00 79.44 83 GLY A N 1
ATOM 615 C CA . GLY A 1 83 ? 6.650 -11.467 -5.630 1.00 79.44 83 GLY A CA 1
ATOM 616 C C . GLY A 1 83 ? 7.977 -11.647 -6.363 1.00 79.44 83 GLY A C 1
ATOM 617 O O . GLY A 1 83 ? 8.030 -11.750 -7.592 1.00 79.44 83 GLY A O 1
ATOM 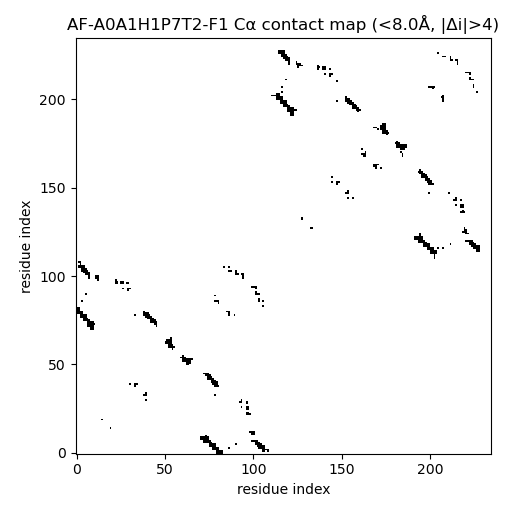618 N N . ARG A 1 84 ? 9.070 -11.697 -5.592 1.00 83.38 84 ARG A N 1
ATOM 619 C CA . ARG A 1 84 ? 10.445 -11.652 -6.120 1.00 83.38 84 ARG A CA 1
ATOM 620 C C . ARG A 1 84 ? 10.780 -12.818 -7.036 1.00 83.38 84 ARG A C 1
ATOM 622 O O . ARG A 1 84 ? 11.435 -12.598 -8.048 1.00 83.38 84 ARG A O 1
ATOM 629 N N . GLU A 1 85 ? 10.362 -14.029 -6.687 1.00 87.62 85 GLU A N 1
ATOM 630 C CA . GLU A 1 85 ? 10.659 -15.224 -7.485 1.00 87.62 85 GLU A CA 1
ATOM 631 C C . GLU A 1 85 ? 10.042 -15.127 -8.881 1.00 87.62 85 GLU A C 1
ATOM 633 O O . GLU A 1 85 ? 10.751 -15.288 -9.870 1.00 87.62 85 GLU A O 1
ATOM 638 N N . ALA A 1 86 ? 8.772 -14.722 -8.964 1.00 86.56 86 ALA A N 1
ATOM 639 C CA . ALA A 1 86 ? 8.102 -14.473 -10.237 1.00 86.56 86 ALA A CA 1
ATOM 640 C C . ALA A 1 86 ? 8.766 -13.326 -11.026 1.00 86.56 86 ALA A C 1
ATOM 642 O O . ALA A 1 86 ? 8.906 -13.408 -12.244 1.00 86.56 86 ALA A O 1
ATOM 643 N N . GLY A 1 87 ? 9.235 -12.270 -10.351 1.00 88.69 87 GLY A N 1
ATOM 644 C CA . GLY A 1 87 ? 9.974 -11.181 -11.004 1.00 88.69 87 GLY A CA 1
ATOM 645 C C . GLY A 1 87 ? 11.302 -11.648 -11.610 1.00 88.69 87 GLY A C 1
ATOM 646 O O . GLY A 1 87 ? 11.662 -11.241 -12.715 1.00 88.69 87 GLY A O 1
ATOM 647 N N . VAL A 1 88 ? 12.018 -12.536 -10.914 1.00 92.56 88 VAL A N 1
ATOM 648 C CA . VAL A 1 88 ? 13.249 -13.168 -11.416 1.00 92.56 88 VAL A CA 1
ATOM 649 C C . VAL A 1 88 ? 12.948 -14.109 -12.581 1.00 92.56 88 VAL A C 1
ATOM 651 O O . VAL A 1 88 ? 13.693 -14.106 -13.557 1.00 92.56 88 VAL A O 1
ATOM 654 N N . GLU A 1 89 ? 11.855 -14.868 -12.516 1.00 95.44 89 GLU A N 1
ATOM 655 C CA . GLU A 1 89 ? 11.428 -15.758 -13.597 1.00 95.44 89 GLU A CA 1
ATOM 656 C C . GLU A 1 89 ? 11.187 -14.986 -14.901 1.00 95.44 89 GLU A C 1
ATOM 658 O O . GLU A 1 89 ? 11.776 -15.314 -15.935 1.00 95.44 89 GLU A O 1
ATOM 663 N N . TRP A 1 90 ? 10.397 -13.910 -14.851 1.00 95.75 90 TRP A N 1
ATOM 664 C CA . TRP A 1 90 ? 10.179 -13.042 -16.012 1.00 95.75 90 TRP A CA 1
ATOM 665 C C . TRP A 1 90 ? 11.466 -12.364 -16.481 1.00 95.75 90 TRP A C 1
ATOM 667 O O . TRP A 1 90 ? 11.707 -12.283 -17.685 1.00 95.75 90 TRP A O 1
ATOM 677 N N . GLY A 1 91 ? 12.335 -11.956 -15.552 1.00 93.31 91 GLY A N 1
ATOM 678 C CA . GLY A 1 91 ? 13.673 -11.462 -15.879 1.00 93.31 91 GLY A CA 1
ATOM 679 C C . GLY A 1 91 ? 14.501 -12.472 -16.673 1.00 93.31 91 GLY A C 1
ATOM 680 O O . GLY A 1 91 ? 15.156 -12.093 -17.640 1.00 93.31 91 GLY A O 1
ATOM 681 N N . GLY A 1 92 ? 14.425 -13.758 -16.323 1.00 94.75 92 GLY A N 1
ATOM 682 C CA . GLY A 1 92 ? 15.085 -14.845 -17.047 1.00 94.75 92 GLY A CA 1
ATOM 683 C C . GLY A 1 92 ? 14.529 -15.055 -18.457 1.00 94.75 92 GLY A C 1
ATOM 684 O O . GLY A 1 92 ? 15.304 -15.197 -19.402 1.00 94.75 92 GLY A O 1
ATOM 685 N N . ARG A 1 93 ? 13.201 -15.015 -18.625 1.00 95.25 93 ARG A N 1
ATOM 686 C CA . ARG A 1 93 ? 12.560 -15.124 -19.950 1.00 95.25 93 ARG A CA 1
ATOM 687 C C . ARG A 1 93 ? 12.966 -13.967 -20.865 1.00 95.25 93 ARG A C 1
ATOM 689 O O . ARG A 1 93 ? 13.355 -14.191 -22.008 1.00 95.25 93 ARG A O 1
ATOM 696 N N . ILE A 1 94 ? 12.940 -12.741 -20.340 1.00 92.31 94 ILE A N 1
ATOM 697 C CA . ILE A 1 94 ? 13.343 -11.534 -21.076 1.00 92.31 94 ILE A CA 1
ATOM 698 C C . ILE A 1 94 ? 14.840 -11.579 -21.404 1.00 92.31 94 ILE A C 1
ATOM 700 O O . ILE A 1 94 ? 15.221 -11.272 -22.530 1.00 92.31 94 ILE A O 1
ATOM 704 N N . ALA A 1 95 ? 15.689 -12.029 -20.473 1.00 93.19 95 ALA A N 1
ATOM 705 C CA . ALA A 1 95 ? 17.118 -12.213 -20.728 1.00 93.19 95 ALA A CA 1
ATOM 706 C C . ALA A 1 95 ? 17.378 -13.186 -21.886 1.00 93.19 95 ALA A C 1
ATOM 708 O O . ALA A 1 95 ? 18.218 -12.912 -22.742 1.00 93.19 95 ALA A O 1
ATOM 709 N N . ALA A 1 96 ? 16.638 -14.298 -21.934 1.00 91.94 96 ALA A N 1
ATOM 710 C CA . ALA A 1 96 ? 16.743 -15.276 -23.010 1.00 91.94 96 ALA A CA 1
ATOM 711 C C . ALA A 1 96 ? 16.282 -14.706 -24.363 1.00 91.94 96 ALA A C 1
ATOM 713 O O . ALA A 1 96 ? 16.981 -14.874 -25.360 1.00 91.94 96 ALA A O 1
ATOM 714 N N . GLY A 1 97 ? 15.147 -13.997 -24.394 1.00 89.88 97 GLY A N 1
ATOM 715 C CA . GLY A 1 97 ? 14.621 -13.376 -25.614 1.00 89.88 97 GLY A CA 1
ATOM 716 C C . GLY A 1 97 ? 15.534 -12.279 -26.171 1.00 89.88 97 GLY A C 1
ATOM 717 O O . GLY A 1 97 ? 15.869 -12.297 -27.352 1.00 89.88 97 GLY A O 1
ATOM 718 N N . CYS A 1 98 ? 16.009 -11.375 -25.311 1.00 87.50 98 CYS A N 1
ATOM 719 C CA . CYS A 1 98 ? 16.885 -10.262 -25.695 1.00 87.50 98 CYS A CA 1
ATOM 720 C C . CYS A 1 98 ? 18.365 -10.658 -25.845 1.00 87.50 98 CYS A C 1
ATOM 722 O O . CYS A 1 98 ? 19.196 -9.803 -26.149 1.00 87.50 98 CYS A O 1
ATOM 724 N N . ARG A 1 99 ? 18.722 -11.918 -25.551 1.00 90.56 99 ARG A N 1
ATOM 725 C CA . ARG A 1 99 ? 20.105 -12.439 -25.511 1.00 90.56 99 ARG A CA 1
ATOM 726 C C . ARG A 1 99 ? 21.083 -11.577 -24.695 1.00 90.56 99 ARG A C 1
ATOM 728 O O . ARG A 1 99 ? 22.282 -11.613 -24.933 1.00 90.56 99 ARG A O 1
ATOM 735 N N . THR A 1 100 ? 20.570 -10.820 -23.728 1.00 86.94 100 THR A N 1
ATOM 736 C CA . THR A 1 100 ? 21.320 -9.821 -22.956 1.00 86.94 100 THR A CA 1
ATOM 737 C C . THR A 1 100 ? 21.031 -10.007 -21.465 1.00 86.94 100 THR A C 1
ATOM 739 O O . THR A 1 100 ? 19.858 -10.176 -21.105 1.00 86.94 100 THR A O 1
ATOM 742 N N . PRO A 1 101 ? 22.039 -9.951 -20.570 1.00 88.75 101 PRO A N 1
ATOM 743 C CA . PRO A 1 101 ? 21.822 -10.003 -19.127 1.00 88.75 101 PRO A CA 1
ATOM 744 C C . PRO A 1 101 ? 20.871 -8.906 -18.633 1.00 88.75 101 PRO A C 1
ATOM 746 O O . PRO A 1 101 ? 21.009 -7.739 -18.996 1.00 88.75 101 PRO A O 1
ATOM 749 N N . GLN A 1 102 ? 19.932 -9.272 -17.758 1.00 89.94 102 GLN A N 1
ATOM 750 C CA . GLN A 1 102 ? 18.938 -8.349 -17.205 1.00 89.94 102 GLN A CA 1
ATOM 751 C C . GLN A 1 102 ? 19.178 -8.120 -15.711 1.00 89.94 102 GLN A C 1
ATOM 753 O O . GLN A 1 102 ? 19.340 -9.065 -14.936 1.00 89.94 102 GLN A O 1
ATOM 758 N N . LYS A 1 103 ? 19.144 -6.859 -15.277 1.00 90.44 103 LYS A N 1
ATOM 759 C CA . LYS A 1 103 ? 19.054 -6.479 -13.864 1.00 90.44 103 LYS A CA 1
ATOM 760 C C . LYS A 1 103 ? 17.580 -6.455 -13.465 1.00 90.44 103 LYS A C 1
ATOM 762 O O . LYS A 1 103 ? 16.812 -5.663 -14.001 1.00 90.44 103 LYS A O 1
ATOM 767 N N . VAL A 1 104 ? 17.201 -7.282 -12.493 1.00 90.12 104 VAL A N 1
ATOM 768 C CA . VAL A 1 104 ? 15.847 -7.302 -11.916 1.00 90.12 104 VAL A CA 1
ATOM 769 C C . VAL A 1 104 ? 15.855 -6.539 -10.596 1.00 90.12 104 VAL A C 1
ATOM 771 O O . VAL A 1 104 ? 16.581 -6.895 -9.666 1.00 90.12 104 VAL A O 1
ATOM 774 N N . ARG A 1 105 ? 15.047 -5.484 -10.497 1.00 87.56 105 ARG A N 1
ATOM 775 C CA . ARG A 1 105 ? 14.901 -4.664 -9.290 1.00 87.56 105 ARG A CA 1
ATOM 776 C C . ARG A 1 105 ? 13.431 -4.543 -8.928 1.00 87.56 105 ARG A C 1
ATOM 778 O O . ARG A 1 105 ? 12.613 -4.194 -9.772 1.00 87.56 105 ARG A O 1
ATOM 785 N N . ALA A 1 106 ? 13.097 -4.792 -7.664 1.00 79.69 106 ALA A N 1
ATOM 786 C CA . ALA A 1 106 ? 11.783 -4.423 -7.156 1.00 79.69 106 ALA A CA 1
ATOM 787 C C . ALA A 1 106 ? 11.655 -2.899 -7.238 1.00 79.69 106 ALA A C 1
ATOM 789 O O . ALA A 1 106 ? 12.493 -2.173 -6.692 1.00 79.69 106 ALA A O 1
ATOM 790 N N . LEU A 1 107 ? 10.623 -2.416 -7.922 1.00 70.44 107 LEU A N 1
ATOM 791 C CA . LEU A 1 107 ? 10.212 -1.038 -7.742 1.00 70.44 107 LEU A CA 1
ATOM 792 C C . LEU A 1 107 ? 9.571 -0.978 -6.365 1.00 70.44 107 LEU A C 1
ATOM 794 O O . LEU A 1 107 ? 8.680 -1.772 -6.056 1.00 70.44 107 LEU A O 1
ATOM 798 N N . LYS A 1 108 ? 10.027 -0.045 -5.523 1.00 55.28 108 LYS A N 1
ATOM 799 C CA . LYS A 1 108 ? 9.225 0.316 -4.356 1.00 55.28 108 LYS A CA 1
ATOM 800 C C . LYS A 1 108 ? 7.839 0.635 -4.896 1.00 55.28 108 LYS A C 1
ATOM 802 O O . LYS A 1 108 ? 7.737 1.446 -5.822 1.00 55.28 108 LYS A O 1
ATOM 807 N N . ARG A 1 109 ? 6.809 -0.033 -4.369 1.00 52.44 109 ARG A N 1
ATOM 808 C CA . ARG A 1 109 ? 5.431 0.375 -4.631 1.00 52.44 109 ARG A CA 1
ATOM 809 C C . ARG A 1 109 ? 5.401 1.892 -4.415 1.00 52.44 109 ARG A C 1
ATOM 811 O O . ARG A 1 109 ? 5.797 2.380 -3.355 1.00 52.44 109 ARG A O 1
ATOM 818 N N . GLY A 1 110 ? 5.011 2.640 -5.448 1.00 46.47 110 GLY A N 1
ATOM 819 C CA . GLY A 1 110 ? 4.413 3.944 -5.193 1.00 46.47 110 GLY A CA 1
ATOM 820 C C . GLY A 1 110 ? 3.254 3.720 -4.222 1.00 46.47 110 GLY A C 1
ATOM 821 O O . GLY A 1 110 ? 2.743 2.603 -4.150 1.00 46.47 110 GLY A O 1
ATOM 822 N N . ARG A 1 111 ? 2.886 4.739 -3.450 1.00 48.59 111 ARG A N 1
ATOM 823 C CA . ARG A 1 111 ? 1.767 4.758 -2.489 1.00 48.59 111 ARG A CA 1
ATOM 824 C C . ARG A 1 111 ? 0.391 4.502 -3.158 1.00 48.59 111 ARG A C 1
ATOM 826 O O . ARG A 1 111 ? -0.507 5.322 -3.033 1.00 48.59 111 ARG A O 1
ATOM 833 N N . ASP A 1 112 ? 0.250 3.421 -3.919 1.00 49.34 112 ASP A N 1
ATOM 834 C CA . ASP A 1 112 ? -0.903 3.093 -4.765 1.00 49.34 112 ASP A CA 1
ATOM 835 C C . ASP A 1 112 ? -1.842 2.083 -4.084 1.00 49.34 112 ASP A C 1
ATOM 837 O O . ASP A 1 112 ? -2.984 1.940 -4.512 1.00 49.34 112 ASP A O 1
ATOM 841 N N . GLU A 1 113 ? -1.411 1.417 -3.004 1.00 56.84 113 GLU A N 1
ATOM 842 C CA . GLU A 1 113 ? -2.353 0.861 -2.031 1.00 56.84 113 GLU A CA 1
ATOM 843 C C . GLU A 1 113 ? -2.464 1.830 -0.850 1.00 56.84 113 GLU A C 1
ATOM 845 O O . GLU A 1 113 ? -1.436 2.249 -0.311 1.00 56.84 113 GLU A O 1
ATOM 850 N N . PRO A 1 114 ? -3.690 2.238 -0.480 1.00 68.12 114 PRO A N 1
ATOM 851 C CA . PRO A 1 114 ? -3.878 3.175 0.609 1.00 68.12 114 PRO A CA 1
ATOM 852 C C . PRO A 1 114 ? -3.358 2.574 1.923 1.00 68.12 114 PRO A C 1
ATOM 854 O O . PRO A 1 114 ? -3.697 1.439 2.270 1.00 68.12 114 PRO A O 1
ATOM 857 N N . GLU A 1 115 ? -2.531 3.344 2.634 1.00 82.06 115 GLU A N 1
ATOM 858 C CA . GLU A 1 115 ? -1.950 2.976 3.928 1.00 82.06 115 GLU A CA 1
ATOM 859 C C . GLU A 1 115 ? -3.063 2.608 4.916 1.00 82.06 115 GLU A C 1
ATOM 861 O O . GLU A 1 115 ? -4.154 3.188 4.893 1.00 82.06 115 GLU A O 1
ATOM 866 N N . GLN A 1 116 ? -2.797 1.654 5.807 1.00 86.50 116 GLN A N 1
ATOM 867 C CA . GLN A 1 116 ? -3.749 1.299 6.855 1.00 86.50 116 GLN A CA 1
ATOM 868 C C . GLN A 1 116 ? -3.573 2.214 8.065 1.00 86.50 116 GLN A C 1
ATOM 870 O O . GLN A 1 116 ? -2.465 2.405 8.573 1.00 86.50 116 GLN A O 1
ATOM 875 N N . TYR A 1 117 ? -4.687 2.734 8.567 1.00 88.62 117 TYR A N 1
ATOM 876 C CA . TYR A 1 117 ? -4.737 3.573 9.756 1.00 88.62 117 TYR A CA 1
ATOM 877 C C . TYR A 1 117 ? -5.656 2.954 10.803 1.00 88.62 117 TYR A C 1
ATOM 879 O O . TYR A 1 117 ? -6.777 2.550 10.500 1.00 88.62 117 TYR A O 1
ATOM 887 N N . LEU A 1 118 ? -5.178 2.915 12.043 1.00 91.38 118 LEU A N 1
ATOM 888 C CA . LEU A 1 118 ? -5.959 2.649 13.241 1.00 91.38 118 LEU A CA 1
ATOM 889 C C . LEU A 1 118 ? -6.568 3.965 13.735 1.00 91.38 118 LEU A C 1
ATOM 891 O O . LEU A 1 118 ? -5.835 4.876 14.121 1.00 91.38 118 LEU A O 1
ATOM 895 N N . ILE A 1 119 ? -7.894 4.038 13.744 1.00 91.94 119 ILE A N 1
ATOM 896 C CA . ILE A 1 119 ? -8.689 5.095 14.370 1.00 91.94 119 ILE A CA 1
ATOM 897 C C . ILE A 1 119 ? -9.250 4.512 15.666 1.00 91.94 119 ILE A C 1
ATOM 899 O O . ILE A 1 119 ? -9.999 3.537 15.621 1.00 91.94 119 ILE A O 1
ATOM 903 N N . SER A 1 120 ? -8.873 5.049 16.820 1.00 89.25 120 SER A N 1
ATOM 904 C CA . SER A 1 120 ? -9.201 4.456 18.123 1.00 89.25 120 SER A CA 1
ATOM 905 C C . SER A 1 120 ? -9.612 5.497 19.153 1.00 89.25 120 SER A C 1
ATOM 907 O O . SER A 1 120 ? -9.141 6.626 19.092 1.00 89.25 120 SER A O 1
ATOM 909 N N . PHE A 1 121 ? -10.403 5.098 20.144 1.00 86.75 121 PHE A N 1
ATOM 910 C CA . PHE A 1 121 ? -10.758 5.932 21.295 1.00 86.75 121 PHE A CA 1
ATOM 911 C C . PHE A 1 121 ? -10.515 5.164 22.597 1.00 86.75 121 PHE A C 1
ATOM 913 O O . PHE A 1 121 ? -10.526 3.926 22.600 1.00 86.75 121 PHE A O 1
ATOM 920 N N . ASP A 1 122 ? -10.299 5.878 23.700 1.00 85.75 122 ASP A N 1
ATOM 921 C CA . ASP A 1 122 ? -10.115 5.248 25.004 1.00 85.75 122 ASP A CA 1
ATOM 922 C C . ASP A 1 122 ? -11.462 4.879 25.641 1.00 85.75 122 ASP A C 1
ATOM 924 O O . ASP A 1 122 ? -12.504 5.491 25.400 1.00 85.75 122 ASP A O 1
ATOM 928 N N . ASN A 1 123 ? -11.449 3.852 26.487 1.00 81.12 123 ASN A N 1
ATOM 929 C CA . ASN A 1 123 ? -12.635 3.419 27.206 1.00 81.12 123 ASN A CA 1
ATOM 930 C C . ASN A 1 123 ? -13.139 4.549 28.125 1.00 81.12 123 ASN A C 1
ATOM 932 O O . ASN A 1 123 ? -12.359 5.159 28.866 1.00 81.12 123 ASN A O 1
ATOM 936 N N . GLY A 1 124 ? -14.444 4.819 28.070 1.00 81.62 124 GLY A N 1
ATOM 937 C CA . GLY A 1 124 ? -15.100 5.897 28.813 1.00 81.62 124 GLY A CA 1
ATOM 938 C C . GLY A 1 124 ? -14.986 7.300 28.204 1.00 81.62 124 GLY A C 1
ATOM 939 O O . GLY A 1 124 ? -15.347 8.257 28.880 1.00 81.62 124 GLY A O 1
ATOM 940 N N . ASP A 1 125 ? -14.484 7.453 26.973 1.00 84.62 125 ASP A N 1
ATOM 941 C CA . ASP A 1 125 ? -14.444 8.760 26.285 1.00 84.62 125 ASP A CA 1
ATOM 942 C C . ASP A 1 125 ? -15.751 9.118 25.554 1.00 84.62 125 ASP A C 1
ATOM 944 O O . ASP A 1 125 ? -15.891 10.244 25.080 1.00 84.62 125 ASP A O 1
ATOM 948 N N . MET A 1 126 ? -16.687 8.172 25.419 1.00 82.81 126 MET A N 1
ATOM 949 C CA . MET A 1 126 ? -17.985 8.410 24.777 1.00 82.81 126 MET A CA 1
ATOM 950 C C . MET A 1 126 ? -18.875 9.323 25.620 1.00 82.81 126 MET A C 1
ATOM 952 O O . MET A 1 126 ? -19.092 9.063 26.802 1.00 82.81 126 MET A O 1
ATOM 956 N N . ASP A 1 127 ? -19.389 10.382 24.991 1.00 82.75 127 ASP A N 1
ATOM 957 C CA . ASP A 1 127 ? -20.229 11.401 25.620 1.00 82.75 127 ASP A CA 1
ATOM 958 C C . ASP A 1 127 ? -21.717 11.167 25.312 1.00 82.75 127 ASP A C 1
ATOM 960 O O . ASP A 1 127 ? -22.264 11.631 24.306 1.00 82.75 127 ASP A O 1
ATOM 964 N N . PHE A 1 128 ? -22.371 10.394 26.179 1.00 76.38 128 PHE A N 1
ATOM 965 C CA . PHE A 1 128 ? -23.827 10.280 26.268 1.00 76.38 128 PHE A CA 1
ATOM 966 C C . PHE A 1 128 ? -24.231 9.891 27.698 1.00 76.38 128 PHE A C 1
ATOM 968 O O . PHE A 1 128 ? -23.449 9.344 28.475 1.00 76.38 128 PHE A O 1
ATOM 975 N N . SER A 1 129 ? -25.472 10.197 28.059 1.00 64.38 129 SER A N 1
ATOM 976 C CA . SER A 1 129 ? -25.975 10.192 29.434 1.00 64.38 129 SER A CA 1
ATOM 977 C C . SER A 1 129 ? -27.056 9.142 29.709 1.00 64.38 129 SER A C 1
ATOM 979 O O . SER A 1 129 ? -27.312 8.826 30.872 1.00 64.38 129 SER A O 1
ATOM 981 N N . THR A 1 130 ? -27.693 8.586 28.672 1.00 68.00 130 THR A N 1
ATOM 982 C CA . THR A 1 130 ? -28.864 7.703 28.819 1.00 68.00 130 THR A CA 1
ATOM 983 C C . THR A 1 130 ? -28.842 6.466 27.914 1.00 68.00 130 THR A C 1
ATOM 985 O O . THR A 1 130 ? -28.199 6.432 26.869 1.00 68.00 130 THR A O 1
ATOM 988 N N . GLY A 1 131 ? -29.610 5.442 28.307 1.00 65.69 131 GLY A N 1
ATOM 989 C CA . GLY A 1 131 ? -29.867 4.228 27.517 1.00 65.69 131 GLY A CA 1
ATOM 990 C C . GLY A 1 131 ? -30.529 4.473 26.155 1.00 65.69 131 GLY A C 1
ATOM 991 O O . GLY A 1 131 ? -30.336 3.687 25.236 1.00 65.69 131 GLY A O 1
ATOM 992 N N . GLU A 1 132 ? -31.298 5.554 26.007 1.00 68.94 132 GLU A N 1
ATOM 993 C CA . GLU A 1 132 ? -31.940 5.907 24.733 1.00 68.94 132 GLU A CA 1
ATOM 994 C C . GLU A 1 132 ? -30.928 6.503 23.741 1.00 68.94 132 GLU A C 1
ATOM 996 O O . GLU A 1 132 ? -30.956 6.166 22.559 1.00 68.94 132 GLU A O 1
ATOM 1001 N N . GLU A 1 133 ? -29.967 7.298 24.226 1.00 77.06 133 GLU A N 1
ATOM 1002 C CA . GLU A 1 133 ? -28.872 7.835 23.405 1.00 77.06 133 GLU A CA 1
ATOM 1003 C C . GLU A 1 133 ? -27.940 6.732 22.883 1.00 77.06 133 GLU A C 1
ATOM 1005 O O . GLU A 1 133 ? -27.375 6.878 21.803 1.00 77.06 133 GLU A O 1
ATOM 1010 N N . TRP A 1 134 ? -27.816 5.604 23.592 1.00 75.00 134 TRP A N 1
ATOM 1011 C CA . TRP A 1 134 ? -27.028 4.452 23.134 1.00 75.00 134 TRP A CA 1
ATOM 1012 C C . TRP A 1 134 ? -27.520 3.873 21.807 1.00 75.00 134 TRP A C 1
ATOM 1014 O O . TRP A 1 134 ? -26.702 3.475 20.976 1.00 75.00 134 TRP A O 1
ATOM 1024 N N . VAL A 1 135 ? -28.839 3.814 21.600 1.00 82.50 135 VAL A N 1
ATOM 1025 C CA . VAL A 1 135 ? -29.415 3.298 20.350 1.00 82.50 135 VAL A CA 1
ATOM 1026 C C . VAL A 1 135 ? -29.071 4.241 19.203 1.00 82.50 135 VAL A C 1
ATOM 1028 O O . VAL A 1 135 ? -28.550 3.795 18.184 1.00 82.50 135 VAL A O 1
ATOM 1031 N N . GLU A 1 136 ? -29.271 5.543 19.407 1.00 84.81 136 GLU A N 1
ATOM 1032 C CA . GLU A 1 136 ? -28.957 6.571 18.413 1.00 84.81 136 GLU A CA 1
ATOM 1033 C C . GLU A 1 136 ? -27.457 6.588 18.069 1.00 84.81 136 GLU A C 1
ATOM 1035 O O . GLU A 1 136 ? -27.094 6.561 16.896 1.00 84.81 136 GLU A O 1
ATOM 1040 N N . VAL A 1 137 ? -26.576 6.564 19.078 1.00 84.62 137 VAL A N 1
ATOM 1041 C CA . VAL A 1 137 ? -25.114 6.514 18.889 1.00 84.62 137 VAL A CA 1
ATOM 1042 C C . VAL A 1 137 ? -24.695 5.236 18.163 1.00 84.62 137 VAL A C 1
ATOM 1044 O O . VAL A 1 137 ? -23.789 5.261 17.324 1.00 84.62 137 VAL A O 1
ATOM 1047 N N . GLY A 1 138 ? -25.357 4.114 18.451 1.00 85.19 138 GLY A N 1
ATOM 1048 C CA . GLY A 1 138 ? -25.179 2.866 17.721 1.00 85.19 138 GLY A 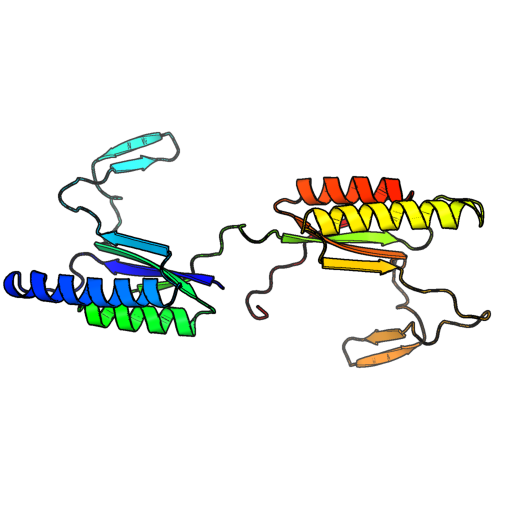CA 1
ATOM 1049 C C . GLY A 1 138 ? -25.539 3.021 16.244 1.00 85.19 138 GLY A C 1
ATOM 1050 O O . GLY A 1 138 ? -24.730 2.695 15.378 1.00 85.19 138 GLY A O 1
ATOM 1051 N N . GLU A 1 139 ? -26.717 3.561 15.939 1.00 87.88 139 GLU A N 1
ATOM 1052 C CA . GLU A 1 139 ? -27.183 3.798 14.568 1.00 87.88 139 GLU A CA 1
ATOM 1053 C C . GLU A 1 139 ? -26.253 4.734 13.783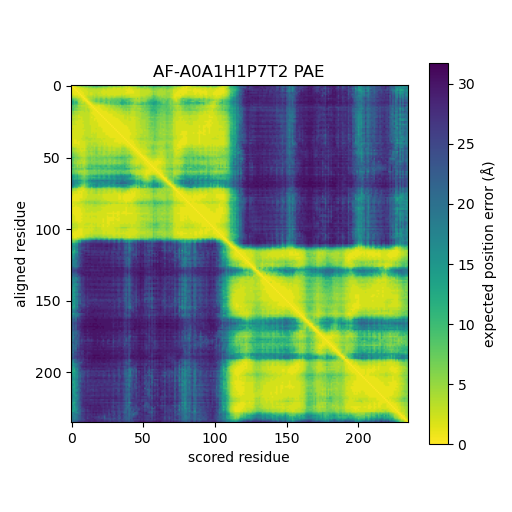 1.00 87.88 139 GLU A C 1
ATOM 1055 O O . GLU A 1 139 ? -25.834 4.391 12.674 1.00 87.88 139 GLU A O 1
ATOM 1060 N N . THR A 1 140 ? -25.852 5.873 14.358 1.00 89.25 140 THR A N 1
ATOM 1061 C CA . THR A 1 140 ? -24.926 6.814 13.704 1.00 89.25 140 THR A CA 1
ATOM 1062 C C . THR A 1 140 ? -23.545 6.202 13.496 1.00 89.25 140 THR A C 1
ATOM 1064 O O . THR A 1 140 ? -22.920 6.417 12.455 1.00 89.25 140 THR A O 1
ATOM 1067 N N . SER A 1 141 ? -23.070 5.395 14.448 1.00 86.31 141 SER A N 1
ATOM 1068 C CA . SER A 1 141 ? -21.808 4.660 14.320 1.00 86.31 141 SER A CA 1
ATOM 1069 C C . SER A 1 141 ? -21.861 3.624 13.199 1.00 86.31 141 SER A C 1
ATOM 1071 O O . SER A 1 141 ? -20.919 3.532 12.411 1.00 86.31 141 SER A O 1
ATOM 1073 N N . HIS A 1 142 ? -22.955 2.865 13.098 1.00 89.75 142 HIS A N 1
ATOM 1074 C CA . HIS A 1 142 ? -23.153 1.904 12.015 1.00 89.75 142 HIS A CA 1
ATOM 1075 C C . HIS A 1 142 ? -23.235 2.600 10.656 1.00 89.75 142 HIS A C 1
ATOM 1077 O O . HIS A 1 142 ? -22.626 2.120 9.705 1.00 89.75 142 HIS A O 1
ATOM 1083 N N . ALA A 1 143 ? -23.899 3.756 10.568 1.00 92.00 143 ALA A N 1
ATOM 1084 C CA . ALA A 1 143 ? -23.941 4.550 9.342 1.00 92.00 143 ALA A CA 1
ATOM 1085 C C . ALA A 1 143 ? -22.540 5.027 8.915 1.00 92.00 143 ALA A C 1
ATOM 1087 O O . ALA A 1 143 ? -22.165 4.874 7.756 1.00 92.00 143 ALA A O 1
ATOM 1088 N N . ALA A 1 144 ? -21.718 5.520 9.849 1.00 89.75 144 ALA A N 1
ATOM 1089 C CA . ALA A 1 144 ? -20.345 5.928 9.541 1.00 89.75 144 ALA A CA 1
ATOM 1090 C C . ALA A 1 144 ? -19.468 4.754 9.062 1.00 89.75 144 ALA A C 1
ATOM 1092 O O . ALA A 1 144 ? -18.631 4.930 8.176 1.00 89.75 144 ALA A O 1
ATOM 1093 N N . VAL A 1 145 ? -19.669 3.557 9.626 1.00 89.00 145 VAL A N 1
ATOM 1094 C CA . VAL A 1 145 ? -19.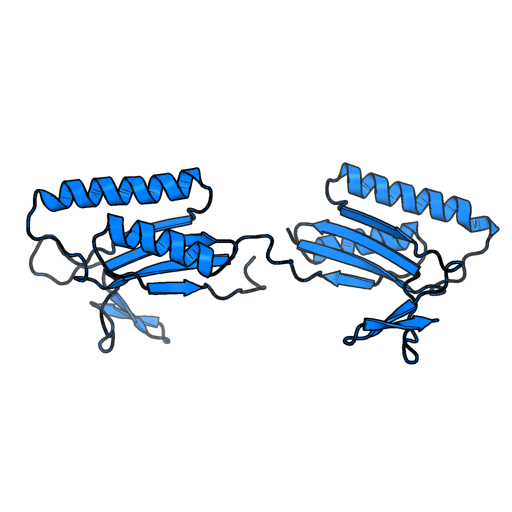008 2.326 9.166 1.00 89.00 145 VAL A CA 1
ATOM 1095 C C . VAL A 1 145 ? -19.507 1.916 7.781 1.00 89.00 145 VAL A C 1
ATOM 1097 O O . VAL A 1 145 ? -18.688 1.575 6.930 1.00 89.00 145 VAL A O 1
ATOM 1100 N N . GLN A 1 146 ? -20.815 1.987 7.531 1.00 93.44 146 GLN A N 1
ATOM 1101 C CA . GLN A 1 146 ? -21.394 1.684 6.224 1.00 93.44 146 GLN A CA 1
ATOM 1102 C C . GLN A 1 146 ? -20.843 2.623 5.148 1.00 93.44 146 GLN A C 1
ATOM 1104 O O . GLN A 1 146 ? -20.409 2.158 4.103 1.00 93.44 146 GLN A O 1
ATOM 1109 N N . ASP A 1 147 ? -20.733 3.918 5.438 1.00 94.44 147 ASP A N 1
ATOM 1110 C CA . ASP A 1 147 ? -20.131 4.878 4.514 1.00 94.44 147 ASP A CA 1
ATOM 1111 C C . ASP A 1 147 ? -18.662 4.542 4.200 1.00 94.44 147 ASP A C 1
ATOM 1113 O O . ASP A 1 147 ? -18.204 4.718 3.070 1.00 94.44 147 ASP A O 1
ATOM 1117 N N . ALA A 1 148 ? -17.907 4.048 5.188 1.00 90.19 148 ALA A N 1
ATOM 1118 C CA . ALA A 1 148 ? -16.533 3.588 4.986 1.00 90.19 148 ALA A CA 1
ATOM 1119 C C . ALA A 1 148 ? -16.469 2.302 4.138 1.00 90.19 148 ALA A C 1
ATOM 1121 O O . ALA A 1 148 ? -15.534 2.126 3.350 1.00 90.19 148 ALA A O 1
ATOM 1122 N N . MET A 1 149 ? -17.451 1.405 4.276 1.00 90.56 149 MET A N 1
ATOM 1123 C CA . MET A 1 149 ? -17.592 0.218 3.425 1.00 90.56 149 MET A CA 1
ATOM 1124 C C . MET A 1 149 ? -17.938 0.607 1.987 1.00 90.56 149 MET A C 1
ATOM 1126 O O . MET A 1 149 ? -17.279 0.140 1.060 1.00 90.56 149 MET A O 1
ATOM 1130 N N . ASP A 1 150 ? -18.902 1.506 1.803 1.00 94.88 150 ASP A N 1
ATOM 1131 C CA . ASP A 1 150 ? -19.361 1.973 0.492 1.00 94.88 150 ASP A CA 1
ATOM 1132 C C . ASP A 1 150 ? -18.257 2.732 -0.257 1.00 94.88 150 ASP A C 1
ATOM 1134 O O . ASP A 1 150 ? -18.120 2.611 -1.474 1.00 94.88 150 ASP A O 1
ATOM 1138 N N . ALA A 1 151 ? -17.409 3.462 0.473 1.00 91.44 151 ALA A N 1
ATOM 1139 C CA . ALA A 1 151 ? -16.220 4.111 -0.072 1.00 91.44 151 ALA A CA 1
ATOM 1140 C C . ALA A 1 151 ? -15.045 3.146 -0.339 1.00 91.44 151 ALA A C 1
ATOM 1142 O O . ALA A 1 151 ? -14.013 3.572 -0.856 1.00 91.44 151 ALA A O 1
ATOM 1143 N N . GLY A 1 152 ? -15.164 1.862 0.024 1.00 90.88 152 GLY A N 1
ATOM 1144 C CA . GLY A 1 152 ? -14.116 0.854 -0.165 1.00 90.88 152 GLY A CA 1
ATOM 1145 C C . GLY A 1 152 ? -12.891 1.031 0.739 1.00 90.88 152 GLY A C 1
ATOM 1146 O O . GLY A 1 152 ? -11.843 0.442 0.472 1.00 90.88 152 GLY A O 1
ATOM 1147 N N . VAL A 1 153 ? -13.000 1.838 1.799 1.00 93.00 153 VAL A N 1
ATOM 1148 C CA . VAL A 1 153 ? -11.894 2.126 2.728 1.00 93.00 153 VAL A CA 1
ATOM 1149 C C . VAL A 1 153 ? -11.936 1.261 3.987 1.00 93.00 153 VAL A C 1
ATOM 1151 O O . VAL A 1 153 ? -10.936 1.170 4.694 1.00 93.00 153 VAL A O 1
ATOM 1154 N N . TYR A 1 154 ? -13.068 0.629 4.297 1.00 91.44 154 TYR A N 1
ATOM 1155 C CA . TYR A 1 154 ? -13.232 -0.190 5.498 1.00 91.44 154 TYR A CA 1
ATOM 1156 C C . TYR A 1 154 ? -12.366 -1.459 5.472 1.00 91.44 154 TYR A C 1
ATOM 1158 O O . TYR A 1 154 ? -12.379 -2.213 4.500 1.00 91.44 154 TYR A O 1
ATOM 1166 N N . VAL A 1 155 ? -11.660 -1.725 6.577 1.00 86.00 155 VAL A N 1
ATOM 1167 C CA . VAL A 1 155 ? -10.967 -3.003 6.824 1.00 86.00 155 VAL A CA 1
ATOM 1168 C C . VAL A 1 155 ? -11.656 -3.77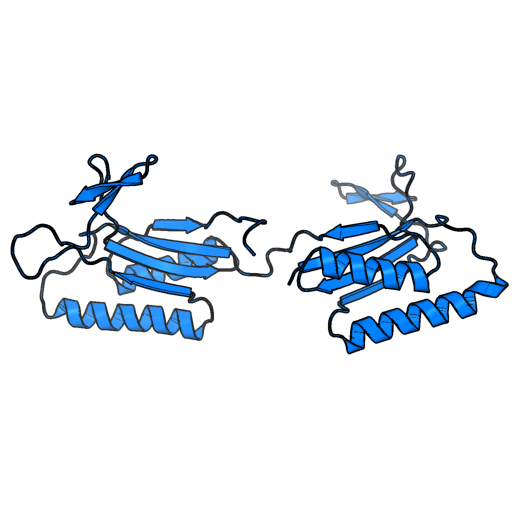8 7.943 1.00 86.00 155 VAL A C 1
ATOM 1170 O O . VAL A 1 155 ? -12.029 -4.933 7.754 1.00 86.00 155 VAL A O 1
ATOM 1173 N N . PHE A 1 156 ? -11.806 -3.155 9.116 1.00 86.75 156 PHE A N 1
ATOM 1174 C CA . PHE A 1 156 ? -12.371 -3.783 10.313 1.00 86.75 156 PHE A CA 1
ATOM 1175 C C . PHE A 1 156 ? -12.815 -2.722 11.329 1.00 86.75 156 PHE A C 1
ATOM 1177 O O . PHE A 1 156 ? -12.201 -1.664 11.415 1.00 86.75 156 PHE A O 1
ATOM 1184 N N . ALA A 1 157 ? -13.825 -3.003 12.153 1.00 87.38 157 ALA A N 1
ATOM 1185 C CA . ALA A 1 157 ? -14.164 -2.182 13.316 1.00 87.38 157 ALA A CA 1
ATOM 1186 C C . ALA A 1 157 ? -14.748 -3.034 14.444 1.00 87.38 157 ALA A C 1
ATOM 1188 O O . ALA A 1 157 ? -15.460 -4.001 14.181 1.00 87.38 157 ALA A O 1
ATOM 1189 N N . GLY A 1 158 ? -14.497 -2.633 15.690 1.00 84.38 158 GLY A N 1
ATOM 1190 C CA . GLY A 1 158 ? -15.059 -3.294 16.864 1.00 84.38 158 GLY A CA 1
ATOM 1191 C C . GLY A 1 158 ? -14.885 -2.489 18.150 1.00 84.38 158 GLY A C 1
ATOM 1192 O O . GLY A 1 158 ? -13.890 -1.781 18.328 1.00 84.38 158 GLY A O 1
ATOM 1193 N N . GLY A 1 159 ? -15.874 -2.593 19.038 1.00 83.56 159 GLY A N 1
ATOM 1194 C CA . GLY A 1 159 ? -15.737 -2.215 20.446 1.00 83.56 159 GLY A CA 1
ATOM 1195 C C . GLY A 1 159 ? -15.033 -3.324 21.224 1.00 83.56 159 GLY A C 1
ATOM 1196 O O . GLY A 1 159 ? -15.124 -4.495 20.850 1.00 83.56 159 GLY A O 1
ATOM 1197 N N . LEU A 1 160 ? -14.312 -2.956 22.280 1.00 81.56 160 LEU A N 1
ATOM 1198 C CA . LEU A 1 160 ? -13.720 -3.916 23.207 1.00 81.56 160 LEU A CA 1
ATOM 1199 C C . LEU A 1 160 ? -14.617 -4.042 24.437 1.00 81.56 160 LEU A C 1
ATOM 1201 O O . LEU A 1 160 ? -15.014 -3.038 25.023 1.00 81.56 160 LEU A O 1
ATOM 1205 N N . ASP A 1 161 ? -14.936 -5.279 24.804 1.00 75.19 161 ASP A N 1
ATOM 1206 C CA . ASP A 1 161 ? -15.815 -5.571 25.930 1.00 75.19 161 ASP A CA 1
ATOM 1207 C C . ASP A 1 161 ? -15.023 -5.616 27.245 1.00 75.19 161 ASP A C 1
ATOM 1209 O O . ASP A 1 161 ? -14.073 -6.396 27.390 1.00 75.19 161 ASP A O 1
ATOM 1213 N N . TYR A 1 162 ? -15.423 -4.770 28.194 1.00 70.25 162 TYR A N 1
ATOM 1214 C CA . TYR A 1 162 ? -14.839 -4.655 29.531 1.00 70.25 162 TYR A CA 1
ATOM 1215 C C . TYR A 1 162 ? -15.829 -4.991 30.649 1.00 70.25 162 TYR A C 1
ATOM 1217 O O . TYR A 1 162 ? -15.416 -4.992 31.810 1.00 70.25 162 TYR A O 1
ATOM 1225 N N . GLU A 1 163 ? -17.096 -5.260 30.330 1.00 68.00 163 GLU A N 1
ATOM 1226 C CA . GLU A 1 163 ? -18.145 -5.498 31.320 1.00 68.00 163 GLU A CA 1
ATOM 1227 C C . GLU A 1 163 ? -18.484 -6.993 31.358 1.00 68.00 163 GLU A C 1
ATOM 1229 O O . GLU A 1 163 ? -19.031 -7.542 30.402 1.00 68.00 163 GLU A O 1
ATOM 1234 N N . PRO A 1 164 ? -18.162 -7.703 32.450 1.00 62.84 164 PRO A N 1
ATOM 1235 C CA . PRO A 1 164 ? -18.666 -9.050 32.631 1.00 62.84 164 PRO A CA 1
ATOM 1236 C C . PRO A 1 164 ? -20.173 -9.016 32.946 1.00 62.84 164 PRO A C 1
ATOM 1238 O O . PRO A 1 164 ? -20.705 -7.995 33.377 1.00 62.84 164 PRO A O 1
ATOM 1241 N N . PRO A 1 165 ? -20.883 -10.150 32.808 1.00 58.97 165 PRO A N 1
ATOM 1242 C CA . PRO A 1 165 ? -22.292 -10.261 33.201 1.00 58.97 165 PRO A CA 1
ATOM 1243 C C . PRO A 1 165 ? -22.554 -10.061 34.709 1.00 58.97 165 PRO A C 1
ATOM 1245 O O . PRO A 1 165 ? -23.708 -10.049 35.135 1.00 58.97 165 PRO A O 1
ATOM 1248 N N . ASP A 1 166 ? -21.498 -9.978 35.518 1.00 67.19 166 ASP A N 1
ATOM 1249 C CA . ASP A 1 166 ? -21.483 -9.811 36.970 1.00 67.19 166 ASP A CA 1
ATOM 1250 C C . ASP A 1 166 ? -20.329 -8.869 37.387 1.00 67.19 166 ASP A C 1
ATOM 1252 O O . ASP A 1 166 ? -19.579 -8.393 36.541 1.00 67.19 166 ASP A O 1
ATOM 1256 N N . ASP A 1 167 ? -20.153 -8.602 38.687 1.00 61.72 167 ASP A N 1
ATOM 1257 C CA . ASP A 1 167 ? -19.081 -7.728 39.211 1.00 61.72 167 ASP A CA 1
ATOM 1258 C C . ASP A 1 167 ? -17.660 -8.360 39.146 1.00 61.72 167 ASP A C 1
ATOM 1260 O O . ASP A 1 167 ? -16.751 -7.936 39.869 1.00 61.72 167 ASP A O 1
ATOM 1264 N N . SER A 1 168 ? -17.438 -9.419 38.353 1.00 63.94 168 SER A N 1
ATOM 1265 C CA . SER A 1 168 ? -16.127 -10.079 38.241 1.00 63.94 168 SER A CA 1
ATOM 1266 C C . SER A 1 168 ? -15.147 -9.332 37.319 1.00 63.94 168 SER A C 1
ATOM 1268 O O . SER A 1 168 ? -15.427 -8.270 36.778 1.00 63.94 168 SER A O 1
ATOM 1270 N N . THR A 1 169 ? -13.924 -9.844 37.164 1.00 58.34 169 THR A N 1
ATOM 1271 C CA . THR A 1 169 ? -13.046 -9.414 36.060 1.00 58.34 169 THR A CA 1
ATOM 1272 C C . THR A 1 169 ? -13.416 -10.242 34.830 1.00 58.34 169 THR A C 1
ATOM 1274 O O . THR A 1 169 ? -13.498 -11.465 34.971 1.00 58.34 169 THR A O 1
ATOM 1277 N N . PRO A 1 170 ? -13.613 -9.652 33.633 1.00 61.44 170 PRO A N 1
ATOM 1278 C CA . PRO A 1 170 ? -14.038 -10.437 32.484 1.00 61.44 170 PRO A CA 1
ATOM 1279 C C . PRO A 1 170 ? -12.988 -11.495 32.140 1.00 61.44 170 PRO A C 1
ATOM 1281 O O . PRO A 1 170 ? -11.811 -11.175 31.968 1.00 61.44 170 PRO A O 1
ATOM 1284 N N . ALA A 1 171 ? -13.413 -12.754 32.004 1.00 60.50 171 ALA A N 1
ATOM 1285 C CA . ALA A 1 171 ? -12.522 -13.899 31.773 1.00 60.50 171 ALA A CA 1
ATOM 1286 C C . ALA A 1 171 ? -11.722 -13.819 30.453 1.00 60.50 171 ALA A C 1
ATOM 1288 O O . ALA A 1 171 ? -10.818 -14.617 30.219 1.00 60.50 171 ALA A O 1
ATOM 1289 N N . TRP A 1 172 ? -12.062 -12.872 29.576 1.00 65.25 172 TRP A N 1
ATOM 1290 C CA . TRP A 1 172 ? -11.395 -12.608 28.301 1.00 65.25 172 TRP A CA 1
ATOM 1291 C C . TRP A 1 172 ? -10.356 -11.478 28.363 1.00 65.25 172 TRP A C 1
ATOM 1293 O O . TRP A 1 172 ? -9.698 -11.203 27.358 1.00 65.25 172 TRP A O 1
ATOM 1303 N N . VAL A 1 173 ? -10.169 -10.827 29.516 1.00 68.81 173 VAL A N 1
ATOM 1304 C CA . VAL A 1 173 ? -9.107 -9.834 29.710 1.00 68.81 173 VAL A CA 1
ATOM 1305 C C . VAL A 1 173 ? -7.906 -10.512 30.361 1.00 68.81 173 VAL A C 1
ATOM 1307 O O . VAL A 1 173 ? -7.958 -10.895 31.526 1.00 68.81 173 VAL A O 1
ATOM 1310 N N . GLY A 1 174 ? -6.800 -10.618 29.623 1.00 71.38 174 GLY A N 1
ATOM 1311 C CA . GLY A 1 174 ? -5.555 -11.198 30.123 1.00 71.38 174 GLY A CA 1
ATOM 1312 C C . GLY A 1 174 ? -4.317 -10.481 29.595 1.00 71.38 174 GLY A C 1
ATOM 1313 O O . GLY A 1 174 ? -4.299 -9.935 28.489 1.00 71.38 174 GLY A O 1
ATOM 1314 N N . ALA A 1 175 ? -3.260 -10.487 30.396 1.00 75.44 175 ALA A N 1
ATOM 1315 C CA . ALA A 1 175 ? -1.951 -9.977 30.038 1.00 75.44 175 ALA A CA 1
ATOM 1316 C C . ALA A 1 175 ? -0.999 -11.135 29.735 1.00 75.44 175 ALA A C 1
ATOM 1318 O O . ALA A 1 175 ? -0.875 -12.066 30.524 1.00 75.44 175 ALA A O 1
ATOM 1319 N N . VAL A 1 176 ? -0.270 -11.030 28.623 1.00 75.00 176 VAL A N 1
ATOM 1320 C CA . VAL A 1 176 ? 0.825 -11.947 28.287 1.00 75.00 176 VAL A CA 1
ATOM 1321 C C . VAL A 1 176 ? 2.143 -11.173 28.295 1.00 75.00 176 VAL A C 1
ATOM 1323 O O . VAL A 1 176 ? 2.261 -10.103 27.679 1.00 75.00 176 VAL A O 1
ATOM 1326 N N . THR A 1 177 ? 3.124 -11.659 29.051 1.00 76.12 177 THR A N 1
ATOM 1327 C CA . THR A 1 177 ? 4.484 -11.100 29.108 1.00 76.12 177 THR A CA 1
ATOM 1328 C C . THR A 1 177 ? 5.357 -11.654 27.984 1.00 76.12 177 THR A C 1
ATOM 1330 O O . THR A 1 177 ? 4.995 -12.598 27.288 1.00 76.12 177 THR A O 1
ATOM 1333 N N . SER A 1 178 ? 6.532 -11.055 27.777 1.00 78.62 178 SER A N 1
ATOM 1334 C CA . SER A 1 178 ? 7.449 -11.436 26.692 1.00 78.62 178 SER A CA 1
ATOM 1335 C C . SER A 1 178 ? 8.016 -12.855 26.808 1.00 78.62 178 SER A C 1
ATOM 1337 O O . SER A 1 178 ? 8.502 -13.389 25.821 1.00 78.62 178 SER A O 1
ATOM 1339 N N . ASP A 1 179 ? 7.975 -13.454 27.996 1.00 84.06 179 ASP A N 1
ATOM 1340 C CA . ASP A 1 179 ? 8.347 -14.853 28.242 1.00 84.06 179 ASP A CA 1
ATOM 1341 C C . ASP A 1 179 ? 7.158 -15.826 28.108 1.00 84.06 179 ASP A C 1
ATOM 1343 O O . ASP A 1 179 ? 7.316 -17.023 28.334 1.00 84.06 179 ASP A O 1
ATOM 1347 N N . GLY A 1 180 ? 5.977 -15.327 27.726 1.00 81.25 180 GLY A N 1
ATOM 1348 C CA . GLY A 1 180 ? 4.767 -16.125 27.539 1.00 81.25 180 GLY A CA 1
ATOM 1349 C C . GLY A 1 180 ? 3.946 -16.358 28.808 1.00 81.25 180 GLY A C 1
ATOM 1350 O O . GLY A 1 180 ? 2.955 -17.085 28.746 1.00 81.25 180 GLY A O 1
ATOM 1351 N N . THR A 1 181 ? 4.303 -15.755 29.946 1.00 84.00 181 THR A N 1
ATOM 1352 C CA . THR A 1 181 ? 3.491 -15.864 31.168 1.00 84.00 181 THR A CA 1
ATOM 1353 C C . THR A 1 181 ? 2.146 -15.162 30.978 1.00 84.00 181 THR A C 1
ATOM 1355 O O . THR A 1 181 ? 2.097 -13.998 30.580 1.00 84.00 181 THR A O 1
ATOM 1358 N N . VAL A 1 182 ? 1.058 -15.874 31.277 1.00 81.44 182 VAL A N 1
ATOM 1359 C CA . VAL A 1 182 ? -0.318 -15.365 31.224 1.00 81.44 182 VAL A CA 1
ATOM 1360 C C . VAL A 1 182 ? -0.760 -14.960 32.628 1.00 81.44 182 VAL A C 1
ATOM 1362 O O . VAL A 1 182 ? -0.543 -15.704 33.585 1.00 81.44 182 VAL A O 1
ATOM 1365 N N . ALA A 1 183 ? -1.383 -13.794 32.749 1.00 75.56 183 ALA A N 1
ATOM 1366 C CA . ALA A 1 183 ? -2.015 -13.315 33.970 1.00 75.56 183 ALA A CA 1
ATOM 1367 C C . ALA A 1 183 ? -3.429 -12.811 33.670 1.00 75.56 183 ALA A C 1
ATOM 1369 O O . ALA A 1 183 ? -3.653 -12.189 32.629 1.00 75.56 183 ALA A O 1
ATOM 1370 N N . ASP A 1 184 ? -4.354 -13.047 34.596 1.00 71.69 184 ASP A N 1
ATOM 1371 C CA . ASP A 1 184 ? -5.709 -12.511 34.510 1.00 71.69 184 ASP A CA 1
ATOM 1372 C C . ASP A 1 184 ? -5.692 -10.986 34.671 1.00 71.69 184 ASP A C 1
ATOM 1374 O O . ASP A 1 184 ? -4.960 -10.428 35.497 1.00 71.69 184 ASP A O 1
ATOM 1378 N N . GLY A 1 185 ? -6.522 -10.309 33.883 1.00 69.00 185 GLY A N 1
ATOM 1379 C CA . GLY A 1 185 ? -6.652 -8.859 33.893 1.00 69.00 185 GLY A CA 1
ATOM 1380 C C . GLY A 1 185 ? -5.611 -8.107 33.045 1.00 69.00 185 GLY A C 1
ATOM 1381 O O . GLY A 1 185 ? -4.702 -8.686 32.444 1.00 69.00 185 GLY A O 1
ATOM 1382 N N . PRO A 1 186 ? -5.762 -6.775 32.932 1.00 67.38 186 PRO A N 1
ATOM 1383 C CA . PRO A 1 186 ? -4.922 -5.936 32.082 1.00 67.38 186 PRO A CA 1
ATOM 1384 C C . PRO A 1 186 ? -3.520 -5.724 32.673 1.00 67.38 186 PRO A C 1
ATOM 1386 O O . PRO A 1 186 ? -3.281 -5.863 33.872 1.00 67.38 186 PRO A O 1
ATOM 1389 N N . ARG A 1 187 ? -2.564 -5.294 31.835 1.00 62.88 187 ARG A N 1
ATOM 1390 C CA . ARG A 1 187 ? -1.207 -4.974 32.312 1.00 62.88 187 ARG A CA 1
ATOM 1391 C C . ARG A 1 187 ? -1.214 -3.795 33.312 1.00 62.88 187 ARG A C 1
ATOM 1393 O O . ARG A 1 187 ? -1.796 -2.758 32.981 1.00 62.88 187 ARG A O 1
ATOM 1400 N N . PRO A 1 188 ? -0.449 -3.855 34.431 1.00 61.09 188 PRO A N 1
ATOM 1401 C CA . PRO A 1 188 ? -0.489 -2.869 35.531 1.00 61.09 188 PRO A CA 1
ATOM 1402 C C . PRO A 1 188 ? -0.091 -1.418 35.200 1.00 61.09 188 PRO A C 1
ATOM 1404 O O . PRO A 1 188 ? -0.157 -0.556 36.069 1.00 61.09 188 PRO A O 1
ATOM 1407 N N . LYS A 1 189 ? 0.397 -1.134 33.984 1.00 60.25 189 LYS A N 1
ATOM 1408 C CA . LYS A 1 189 ? 0.886 0.195 33.561 1.00 60.25 189 LYS A CA 1
ATOM 1409 C C . LYS A 1 189 ? 0.241 0.691 32.263 1.00 60.25 189 LYS A C 1
ATOM 1411 O O . LYS A 1 189 ? 0.870 1.414 31.494 1.00 60.25 189 LYS A O 1
ATOM 1416 N N . THR A 1 190 ? -0.988 0.276 31.977 1.00 57.69 190 THR A N 1
ATOM 1417 C CA . THR A 1 190 ? -1.749 0.832 30.851 1.00 57.69 190 THR A CA 1
ATOM 1418 C C . THR A 1 190 ? -2.359 2.174 31.261 1.00 57.69 190 THR A C 1
ATOM 1420 O O . THR A 1 190 ? -2.918 2.301 32.344 1.00 57.69 190 THR A O 1
ATOM 1423 N N . ARG A 1 191 ? -2.170 3.211 30.432 1.00 59.59 191 ARG A N 1
ATOM 1424 C CA . ARG A 1 191 ? -2.599 4.589 30.733 1.00 59.59 191 ARG A CA 1
ATOM 1425 C C . ARG A 1 191 ? -4.127 4.696 30.793 1.00 59.59 191 ARG A C 1
ATOM 1427 O O . ARG A 1 191 ? -4.658 5.236 31.756 1.00 59.59 191 ARG A O 1
ATOM 1434 N N . LYS A 1 192 ? -4.793 4.156 29.774 1.00 73.19 192 LYS A N 1
ATOM 1435 C CA . LYS A 1 192 ? -6.239 3.949 29.668 1.00 73.19 192 LYS A CA 1
ATOM 1436 C C . LYS A 1 192 ? -6.457 2.806 28.652 1.00 73.19 192 LYS A C 1
ATOM 1438 O O . LYS A 1 192 ? -5.683 2.731 27.694 1.00 73.19 192 LYS A O 1
ATOM 1443 N N . PRO A 1 193 ? -7.377 1.853 28.879 1.00 76.19 193 PRO A N 1
ATOM 1444 C CA . PRO A 1 193 ? -7.686 0.814 27.892 1.00 76.19 193 PRO A CA 1
ATOM 1445 C C . PRO A 1 193 ? -8.370 1.418 26.660 1.00 76.19 193 PRO A C 1
ATOM 1447 O O . PRO A 1 193 ? -9.084 2.407 26.798 1.00 76.19 193 PRO A O 1
ATOM 1450 N N . LEU A 1 194 ? -8.197 0.819 25.479 1.00 82.31 194 LEU A N 1
ATOM 1451 C CA . LEU A 1 194 ? -8.927 1.232 24.274 1.00 82.31 194 LEU A CA 1
ATOM 1452 C C . LEU A 1 194 ? -10.402 0.845 24.402 1.00 82.31 194 LEU A C 1
ATOM 1454 O O . LEU A 1 194 ? -10.689 -0.314 24.635 1.00 82.31 194 LEU A O 1
ATOM 1458 N N . GLY A 1 195 ? -11.343 1.762 24.200 1.00 82.06 195 GLY A N 1
ATOM 1459 C CA . GLY A 1 195 ? -12.776 1.434 24.190 1.00 82.06 195 GLY A CA 1
ATOM 1460 C C . GLY A 1 195 ? -13.204 0.740 22.896 1.00 82.06 195 GLY A C 1
ATOM 1461 O O . GLY A 1 195 ? -14.113 -0.086 22.875 1.00 82.06 195 GLY A O 1
ATOM 1462 N N . GLY A 1 196 ? -12.513 1.040 21.800 1.00 85.69 196 GLY A N 1
ATOM 1463 C CA . GLY A 1 196 ? -12.753 0.424 20.506 1.00 85.69 196 GLY A CA 1
ATOM 1464 C C . GLY A 1 196 ? -11.926 1.068 19.408 1.00 85.69 196 GLY A C 1
ATOM 1465 O O . GLY A 1 196 ? -11.207 2.049 19.622 1.00 85.69 196 GLY A O 1
ATOM 1466 N N . PHE A 1 197 ? -12.025 0.500 18.212 1.00 91.44 197 PHE A N 1
ATOM 1467 C CA . PHE A 1 197 ? -11.251 0.961 17.070 1.00 91.44 197 PHE A CA 1
ATOM 1468 C C . PHE A 1 197 ? -11.925 0.666 15.730 1.00 91.44 197 PHE A C 1
ATOM 1470 O O . PHE A 1 197 ? -12.848 -0.144 15.631 1.00 91.44 197 PHE A O 1
ATOM 1477 N N . THR A 1 198 ? -11.434 1.349 14.704 1.00 90.44 198 THR A N 1
ATOM 1478 C CA . THR A 1 198 ? -11.735 1.147 13.290 1.00 90.44 198 THR A CA 1
ATOM 1479 C C . THR A 1 198 ? -10.416 1.166 12.525 1.00 90.44 198 THR A C 1
ATOM 1481 O O . THR A 1 198 ? -9.577 2.032 12.757 1.00 90.44 198 THR A O 1
ATOM 1484 N N . VAL A 1 199 ? -10.224 0.219 11.615 1.00 91.69 199 VAL A N 1
ATOM 1485 C CA . VAL A 1 199 ? -9.113 0.191 10.668 1.00 91.69 199 VAL A CA 1
ATOM 1486 C C . VAL A 1 199 ? -9.648 0.578 9.298 1.00 91.69 199 VAL A C 1
ATOM 1488 O O . VAL A 1 199 ? -10.595 -0.038 8.798 1.00 91.69 199 VAL A O 1
ATOM 1491 N N . VAL A 1 200 ? -9.034 1.594 8.698 1.00 89.94 200 VAL A N 1
ATOM 1492 C CA . VAL A 1 200 ? -9.353 2.060 7.345 1.00 89.94 200 VAL A CA 1
ATOM 1493 C C . VAL A 1 200 ? -8.106 2.079 6.478 1.00 89.94 200 VAL A C 1
ATOM 1495 O O . VAL A 1 200 ? -7.001 2.291 6.976 1.00 89.94 200 VAL A O 1
ATOM 1498 N N . LYS A 1 201 ? -8.285 1.904 5.172 1.00 90.69 201 LYS A N 1
ATOM 1499 C CA . LYS A 1 201 ? -7.271 2.233 4.175 1.00 90.69 201 LYS A CA 1
ATOM 1500 C C . LYS A 1 201 ? -7.483 3.671 3.713 1.00 90.69 201 LYS A C 1
ATOM 1502 O O . LYS A 1 201 ? -8.565 3.999 3.235 1.00 90.69 201 LYS A O 1
ATOM 1507 N N . ALA A 1 202 ? -6.465 4.520 3.806 1.00 87.56 202 ALA A N 1
ATOM 1508 C CA . ALA A 1 202 ? -6.523 5.878 3.272 1.00 87.56 202 ALA A CA 1
ATOM 1509 C C . ALA A 1 202 ? -5.267 6.223 2.450 1.00 87.56 202 ALA A C 1
ATOM 1511 O O . ALA A 1 202 ? -4.167 5.796 2.790 1.00 87.56 202 ALA A O 1
ATOM 1512 N N . PRO A 1 203 ? -5.394 7.003 1.361 1.00 83.94 203 PRO A N 1
ATOM 1513 C CA . PRO A 1 203 ? -4.250 7.352 0.511 1.00 83.94 203 PRO A CA 1
ATOM 1514 C C . PRO A 1 203 ? -3.269 8.312 1.201 1.00 83.94 203 PRO A C 1
ATOM 1516 O O . PRO A 1 203 ? -2.107 8.416 0.807 1.00 83.94 203 PRO A O 1
ATOM 1519 N N . THR A 1 204 ? -3.732 9.041 2.219 1.00 85.12 204 THR A N 1
ATOM 1520 C CA . THR A 1 204 ? -2.934 9.985 3.002 1.00 85.12 204 THR A CA 1
ATOM 1521 C C . THR A 1 204 ? -3.396 9.998 4.457 1.00 85.12 204 THR A C 1
ATOM 1523 O O . THR A 1 204 ? -4.520 9.611 4.781 1.00 85.12 204 THR A O 1
ATOM 1526 N N . HIS A 1 205 ? -2.540 10.518 5.339 1.00 85.50 205 HIS A N 1
ATOM 1527 C CA . HIS A 1 205 ? -2.897 10.725 6.742 1.00 85.50 205 HIS A CA 1
ATOM 1528 C C . HIS A 1 205 ? -4.039 11.740 6.896 1.00 85.50 205 HIS A C 1
ATOM 1530 O O . HIS A 1 205 ? -4.877 11.591 7.774 1.00 85.50 205 HIS A O 1
ATOM 1536 N N . GLU A 1 206 ? -4.106 12.737 6.014 1.00 88.75 206 GLU A N 1
ATOM 1537 C CA . GLU A 1 206 ? -5.189 13.723 5.984 1.00 88.75 206 GLU A CA 1
ATOM 1538 C C . GLU A 1 206 ? -6.534 13.073 5.638 1.00 88.75 206 GLU A C 1
ATOM 1540 O O . GLU A 1 206 ? -7.504 13.266 6.364 1.00 88.75 206 GLU A O 1
ATOM 1545 N N . ALA A 1 207 ? -6.570 12.187 4.637 1.00 90.00 207 ALA A N 1
ATOM 1546 C CA . ALA A 1 207 ? -7.768 11.409 4.327 1.00 90.00 207 ALA A CA 1
ATOM 1547 C C . ALA A 1 207 ? -8.179 10.490 5.497 1.00 90.00 207 ALA A C 1
ATOM 1549 O O . ALA A 1 207 ? -9.365 10.328 5.774 1.00 90.00 207 ALA A O 1
ATOM 1550 N N . ALA A 1 208 ? -7.221 9.916 6.236 1.00 89.88 208 ALA A N 1
ATOM 1551 C CA . ALA A 1 208 ? -7.527 9.156 7.451 1.00 89.88 208 ALA A CA 1
ATOM 1552 C C . ALA A 1 208 ? -8.127 10.038 8.563 1.00 89.88 208 ALA A C 1
ATOM 1554 O O . ALA A 1 208 ? -9.029 9.594 9.274 1.00 89.88 208 ALA A O 1
ATOM 1555 N N . LEU A 1 209 ? -7.664 11.286 8.701 1.00 91.56 209 LEU A N 1
ATOM 1556 C CA . LEU A 1 209 ? -8.212 12.258 9.652 1.00 91.56 209 LEU A CA 1
ATOM 1557 C C . LEU A 1 209 ? -9.643 12.677 9.292 1.00 91.56 209 LEU A C 1
ATOM 1559 O O . LEU A 1 209 ? -10.455 12.854 10.197 1.00 91.56 209 LEU A O 1
ATOM 1563 N N . G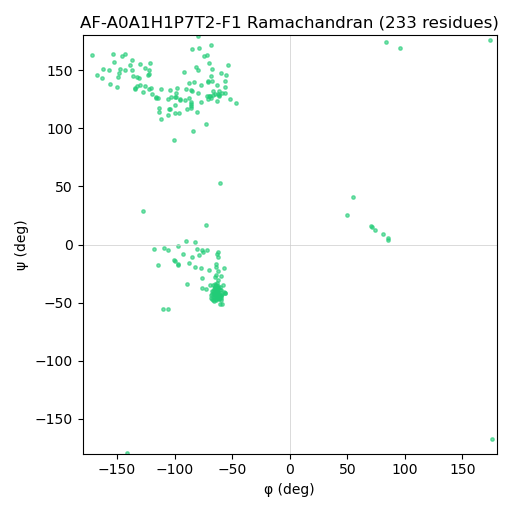LU A 1 210 ? -9.985 12.781 8.006 1.00 95.12 210 GLU A N 1
ATOM 1564 C CA . GLU A 1 210 ? -11.365 13.040 7.566 1.00 95.12 210 GLU A CA 1
ATOM 1565 C C . GLU A 1 210 ? -12.316 11.914 8.000 1.00 95.12 210 GLU A C 1
ATOM 1567 O O . GLU A 1 210 ? -13.374 12.171 8.584 1.00 95.12 210 GLU A O 1
ATOM 1572 N N . TRP A 1 211 ? -11.910 10.654 7.804 1.00 95.06 211 TRP A N 1
ATOM 1573 C CA . TRP A 1 211 ? -12.662 9.499 8.302 1.00 95.06 211 TRP A CA 1
ATOM 1574 C C . TRP A 1 211 ? -12.739 9.476 9.829 1.00 95.06 211 TRP A C 1
ATOM 1576 O O . TRP A 1 211 ? -13.809 9.227 10.387 1.00 95.06 211 TRP A O 1
ATOM 1586 N N . ALA A 1 212 ? -11.640 9.791 10.517 1.00 92.25 212 ALA A N 1
ATOM 1587 C CA . ALA A 1 212 ? -11.618 9.864 11.972 1.00 92.25 212 ALA A CA 1
ATOM 1588 C C . ALA A 1 212 ? -12.551 10.951 12.514 1.00 92.25 212 ALA A C 1
ATOM 1590 O O . ALA A 1 212 ? -13.253 10.700 13.487 1.00 92.25 212 ALA A O 1
ATOM 1591 N N . ALA A 1 213 ? -12.627 12.117 11.868 1.00 93.56 213 ALA A N 1
ATOM 1592 C CA . ALA A 1 213 ? -13.548 13.187 12.244 1.00 93.56 213 ALA A CA 1
ATOM 1593 C C . ALA A 1 213 ? -15.013 12.756 12.085 1.00 93.56 213 ALA A C 1
ATOM 1595 O O . ALA A 1 213 ? -15.826 12.971 12.985 1.00 93.56 213 ALA A O 1
ATOM 1596 N N . LYS A 1 214 ? -15.345 12.085 10.975 1.00 92.44 214 LYS A N 1
ATOM 1597 C CA . LYS A 1 214 ? -16.687 11.531 10.749 1.00 92.44 214 LYS A CA 1
ATOM 1598 C C . LYS A 1 214 ? -17.068 10.502 11.818 1.00 92.44 214 LYS A C 1
ATOM 1600 O O . LYS A 1 214 ? -18.166 10.565 12.368 1.00 92.44 214 LYS A O 1
ATOM 1605 N N . ILE A 1 215 ? -16.148 9.595 12.153 1.00 90.38 215 ILE A N 1
ATOM 1606 C CA . ILE A 1 215 ? -16.337 8.582 13.202 1.00 90.38 215 ILE A CA 1
ATOM 1607 C C . ILE A 1 215 ? -16.439 9.232 14.591 1.00 90.38 215 ILE A C 1
ATOM 1609 O O . ILE A 1 215 ? -17.288 8.827 15.381 1.00 90.38 215 ILE A O 1
ATOM 1613 N N . ALA A 1 216 ? -15.631 10.256 14.882 1.00 90.12 216 ALA A N 1
ATOM 1614 C CA . ALA A 1 216 ? -15.653 10.991 16.147 1.00 90.12 216 ALA A CA 1
ATOM 1615 C C . ALA A 1 216 ? -17.019 11.633 16.410 1.00 90.12 216 ALA A C 1
ATOM 1617 O O . ALA A 1 216 ? -17.557 11.521 17.509 1.00 90.12 216 ALA A O 1
ATOM 1618 N N . ILE A 1 217 ? -17.601 12.263 15.383 1.00 89.06 217 ILE A N 1
ATOM 1619 C CA . ILE A 1 217 ? -18.944 12.852 15.444 1.00 89.06 217 ILE A CA 1
ATOM 1620 C C . ILE A 1 217 ? -19.990 11.758 15.674 1.00 89.06 217 ILE A C 1
ATOM 1622 O O . ILE A 1 217 ? -20.829 11.890 16.561 1.00 89.06 217 ILE A O 1
ATOM 1626 N N . ALA A 1 218 ? -19.918 10.664 14.909 1.00 88.38 218 ALA A N 1
ATOM 1627 C CA . ALA A 1 218 ? -20.872 9.563 15.004 1.00 88.38 218 ALA A CA 1
ATOM 1628 C C . ALA A 1 218 ? -20.864 8.873 16.378 1.00 88.38 218 ALA A C 1
ATOM 1630 O O . ALA A 1 218 ? -21.927 8.500 16.869 1.00 88.38 218 ALA A O 1
ATOM 1631 N N . ARG A 1 219 ? -19.682 8.725 16.993 1.00 84.06 219 ARG A N 1
ATOM 1632 C CA . ARG A 1 219 ? -19.483 8.077 18.303 1.00 84.06 219 ARG A CA 1
ATOM 1633 C C . ARG A 1 219 ? -19.516 9.029 19.496 1.00 84.06 219 ARG A C 1
ATOM 1635 O O . ARG A 1 219 ? -19.492 8.563 20.630 1.00 84.06 219 ARG A O 1
ATOM 1642 N N . ARG A 1 220 ? -19.555 10.342 19.250 1.00 88.81 220 ARG A N 1
ATOM 1643 C CA . ARG A 1 220 ? -19.503 11.390 20.282 1.00 88.81 220 ARG A CA 1
ATOM 1644 C C . ARG A 1 220 ? -18.267 11.256 21.191 1.00 88.81 220 ARG A C 1
ATOM 1646 O O . ARG A 1 220 ? -18.361 11.426 22.401 1.00 88.81 220 ARG A O 1
ATOM 1653 N N . CYS A 1 221 ? -17.103 10.936 20.619 1.00 85.69 221 CYS A N 1
ATOM 1654 C CA . CYS A 1 221 ? -15.835 10.874 21.358 1.00 85.69 221 CYS A CA 1
ATOM 1655 C C . CYS A 1 221 ? -14.615 11.265 20.514 1.00 85.69 221 CYS A C 1
ATOM 1657 O O . CYS A 1 221 ? -14.606 11.036 19.298 1.00 85.69 221 CYS A O 1
ATOM 1659 N N . PRO A 1 222 ? -13.560 11.820 21.146 1.00 87.44 222 PRO A N 1
ATOM 1660 C CA . PRO A 1 222 ? -12.282 12.057 20.482 1.00 87.44 222 PRO A CA 1
ATOM 1661 C C . PRO A 1 222 ? -11.679 10.750 19.951 1.00 87.44 222 PRO A C 1
ATOM 1663 O O . PRO A 1 222 ? -11.860 9.683 20.533 1.00 87.44 222 PRO A O 1
ATOM 1666 N N . GLN A 1 223 ? -10.954 10.844 18.835 1.00 86.75 223 GLN A N 1
ATOM 1667 C CA . GLN A 1 223 ? -10.289 9.708 18.197 1.00 86.75 223 GLN A CA 1
ATOM 1668 C C . GLN A 1 223 ? -8.800 10.007 18.014 1.00 86.75 223 GLN A C 1
ATOM 1670 O O . GLN A 1 223 ? -8.427 11.083 17.546 1.00 86.75 223 GLN A O 1
ATOM 1675 N N . ASP A 1 224 ? -7.967 9.020 18.313 1.00 88.50 224 ASP A N 1
ATOM 1676 C CA . ASP A 1 224 ? -6.564 8.955 17.920 1.00 88.50 224 ASP A CA 1
ATOM 1677 C C . ASP A 1 224 ? -6.446 8.301 16.539 1.00 88.50 224 ASP A C 1
ATOM 1679 O O . ASP A 1 224 ? -7.087 7.283 16.278 1.00 88.50 224 ASP A O 1
ATOM 1683 N N . VAL A 1 225 ? -5.566 8.829 15.683 1.00 89.62 225 VAL A N 1
ATOM 1684 C CA . VAL A 1 225 ? -5.238 8.237 14.375 1.00 89.62 225 VAL A CA 1
ATOM 1685 C C . VAL A 1 225 ? -3.775 7.819 14.354 1.00 89.62 225 VAL A C 1
ATOM 1687 O O . VAL A 1 225 ? -2.884 8.619 14.643 1.00 89.62 225 VAL A O 1
ATOM 1690 N N . ARG A 1 226 ? -3.506 6.554 14.017 1.00 89.75 226 ARG A N 1
ATOM 1691 C CA . ARG A 1 226 ? -2.146 6.002 13.917 1.00 89.75 226 ARG A CA 1
ATOM 1692 C C . ARG A 1 226 ? -1.992 5.188 12.644 1.00 89.75 226 ARG A C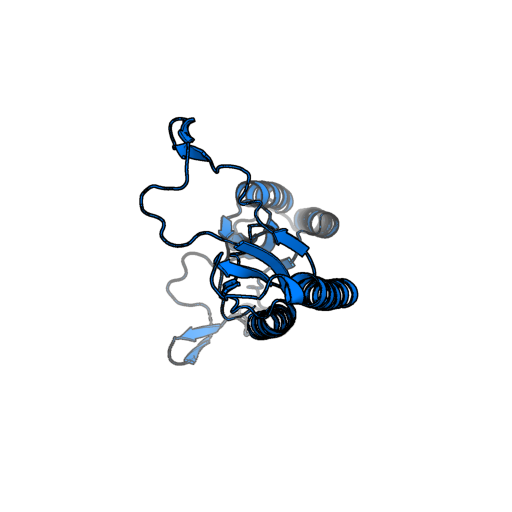 1
ATOM 1694 O O . ARG A 1 226 ? -2.829 4.351 12.340 1.00 89.75 226 ARG A O 1
ATOM 1701 N N . MET A 1 227 ? -0.903 5.409 11.922 1.00 84.12 227 MET A N 1
ATOM 1702 C CA . MET A 1 227 ? -0.551 4.602 10.754 1.00 84.12 227 MET A CA 1
ATOM 1703 C C . MET A 1 227 ? 0.042 3.262 11.204 1.00 84.12 227 MET A C 1
ATOM 1705 O O . MET A 1 227 ? 0.857 3.234 12.132 1.00 84.12 227 MET A O 1
ATOM 1709 N N . PHE A 1 228 ? -0.345 2.166 10.554 1.00 79.69 228 PHE A N 1
ATOM 1710 C CA . PHE A 1 228 ? 0.337 0.886 10.728 1.00 79.69 228 PHE A CA 1
ATOM 1711 C C . PHE A 1 228 ? 1.746 0.949 10.131 1.00 79.69 228 PHE A C 1
ATOM 1713 O O . PHE A 1 228 ? 1.985 1.612 9.125 1.00 79.69 228 PHE A O 1
ATOM 1720 N N . MET A 1 229 ? 2.700 0.261 10.760 1.00 67.44 229 MET A N 1
ATOM 1721 C CA . MET A 1 229 ? 4.026 0.101 10.166 1.00 67.44 229 MET A CA 1
ATOM 1722 C C . MET A 1 229 ? 3.948 -0.840 8.964 1.00 67.44 229 MET A C 1
ATOM 1724 O O . MET A 1 229 ? 3.274 -1.865 9.022 1.00 67.44 229 MET A O 1
ATOM 1728 N N . TYR A 1 230 ? 4.695 -0.514 7.913 1.00 66.50 230 TYR A N 1
ATOM 1729 C CA . TYR A 1 230 ? 4.901 -1.403 6.776 1.00 66.50 230 TYR A CA 1
ATOM 1730 C C . TYR A 1 230 ? 5.922 -2.498 7.129 1.00 66.50 230 TYR A C 1
ATOM 1732 O O . TYR A 1 230 ? 7.063 -2.180 7.478 1.00 66.50 230 TYR A O 1
ATOM 1740 N N . ASP A 1 231 ? 5.525 -3.769 7.012 1.00 53.31 231 ASP A N 1
ATOM 1741 C CA . ASP A 1 231 ? 6.417 -4.928 7.133 1.00 53.31 231 ASP A CA 1
ATOM 1742 C C . ASP A 1 231 ? 6.558 -5.633 5.769 1.00 53.31 231 ASP A C 1
ATOM 1744 O O . ASP A 1 231 ? 5.620 -6.291 5.318 1.00 53.31 231 ASP A O 1
ATOM 1748 N N . PRO A 1 232 ? 7.721 -5.529 5.096 1.00 50.66 232 PRO A N 1
ATOM 1749 C CA . PRO A 1 232 ? 7.928 -6.113 3.772 1.00 50.66 232 PRO A CA 1
ATOM 1750 C C . PRO A 1 232 ? 8.039 -7.646 3.758 1.00 50.66 232 PRO A C 1
ATOM 1752 O O . PRO A 1 232 ? 8.222 -8.210 2.681 1.00 50.66 232 PRO A O 1
ATOM 1755 N N . VAL A 1 233 ? 8.037 -8.318 4.915 1.00 39.44 233 VAL A N 1
ATOM 1756 C CA . VAL A 1 233 ? 8.258 -9.772 5.021 1.00 39.44 233 VAL A CA 1
ATOM 1757 C C . VAL A 1 233 ? 6.941 -10.558 5.097 1.00 39.44 233 VAL A C 1
ATOM 1759 O O . VAL A 1 233 ? 6.951 -11.765 4.863 1.00 39.44 233 VAL A O 1
ATOM 1762 N N . ILE A 1 234 ? 5.822 -9.899 5.423 1.00 42.28 234 ILE A N 1
ATOM 1763 C CA . ILE A 1 234 ? 4.541 -10.550 5.767 1.00 42.28 234 ILE A CA 1
ATOM 1764 C C . ILE A 1 234 ? 3.457 -10.378 4.671 1.00 42.28 234 ILE A C 1
ATOM 1766 O O . ILE A 1 234 ? 2.385 -10.969 4.791 1.00 42.28 234 ILE A O 1
ATOM 1770 N N . GLU A 1 235 ? 3.724 -9.639 3.583 1.00 42.41 235 GLU A N 1
ATOM 1771 C CA . GLU A 1 235 ? 2.831 -9.559 2.400 1.00 42.41 235 GLU A CA 1
ATOM 1772 C C . GLU A 1 235 ? 3.024 -10.693 1.382 1.00 42.41 235 GLU A C 1
ATOM 1774 O O . GLU A 1 235 ? 4.186 -10.996 1.021 1.00 42.41 235 GLU A O 1
#

Sequence (235 aa):
MARYLISYESGATDIPEEDLPDVAKAAEAVRQEARDAGVFVFAGELDHDVKPVVVAIDGMVTDGPYPESKELLGGVTIVEVPGREAGVEWGGRIAAGCRTPQKVRALKRGRDEPEQYLISFDNGDMDFSTGEEWVEVGETSHAAVQDAMDAGVYVFAGGLDYEPPDDSTPAWVGAVTSDGTVADGPRPKTRKPLGGFTVVKAPTHEAALEWAAKIAIARRCPQDVRMFMYDPVIE